Protein AF-Q74LS7-F1 (afdb_monomer)

Radius of gyration: 26.54 Å; Cα contacts (8 Å, |Δi|>4): 119; chains: 1; bounding box: 55×30×74 Å

Secondary structure (DSSP, 8-state):
---SSSS-----S-SHHHHHHHHHHHHHH--TTS-HHHHHHHHHHHH-HHHHHHHHHHHTTHHHHHHHHHHHHHHHHHHHHHHHHHHHHHHHHHHHHHTTS-HHHHHHHHHHHHHHHHHHHHHHHHHHHHHHHHH-GGGTTT-HHHHHHHHTTHHHHHHHHHHHHHHHHHHHHHHHH--

pLDDT: mean 80.38, std 14.03, range [30.81, 96.62]

Solvent-accessible surface area (backbone atoms only — not comparable to full-atom values): 9873 Å² total; per-residue (Å²): 130,84,76,78,84,79,68,98,66,76,82,70,94,62,59,64,64,56,23,49,50,54,50,49,47,50,63,69,70,61,53,93,88,47,55,72,66,57,51,51,53,40,52,54,45,64,74,35,61,86,56,34,44,58,51,43,33,59,77,67,41,36,67,60,55,46,50,53,46,36,52,52,47,52,52,51,53,50,50,53,49,50,52,52,52,52,48,52,52,51,49,54,53,51,54,59,44,57,79,76,41,55,70,61,58,47,51,28,52,51,17,53,49,38,31,54,53,16,50,51,38,29,52,54,27,45,55,56,30,49,51,64,53,69,76,43,66,90,57,68,86,82,39,73,66,55,50,46,62,68,18,61,43,79,32,42,57,48,21,52,53,14,51,53,44,24,52,55,17,47,53,52,25,51,61,56,66,57,129

Sequence (179 aa):
MIDYTLGIHLFRAENSSLAGQIRKIILTKIDDNSSMEAKSVQEKLRKNKNSSLYAIITSFGLANTTLMANIEIVLLVLSILIIIFVGIFAYQQIKRLQEIVSTRRLIHMVAAGGMRAAICMIVIFGLLAFIPTIFDVEGFILNIGYFLEIASGIFLELVIVGVVLFVISTITWQITSAK

Nearest PDB structures (foldseek):
  6h2f-assembly1_H  TM=2.360E-01  e=1.028E+00  Aeromonas hydrophila subsp. hydrophila AL09-71

Mean predicted aligned error: 11.75 Å

Foldseek 3Di:
DPCLPPDDDDQDPDLQVVLVVVLVCLLPVDDPPHDPVSVVLNVVCVVCVPCSSVVSCVVVVSVVSSVNVNVVVVVVVVVVVVVVVVVVVVVVVLVVVVVPDPPLVSLLVVLVVLLVVLVVQLVVLVVVLCPVVVVVVVPNPDDPPVSCVSSVPPSVVSNVVSVVSNVVSVVSNVVSVPD

Organism: Lactobacillus johnsonii (strain CNCM I-12250 / La1 / NCC 533) (NCBI:txid257314)

Structure (mmCIF, N/CA/C/O backbone):
data_AF-Q74LS7-F1
#
_entry.id   AF-Q74LS7-F1
#
loop_
_atom_site.group_PDB
_atom_site.id
_atom_site.type_symbol
_atom_site.label_atom_id
_atom_site.label_alt_id
_atom_site.label_comp_id
_atom_site.label_asym_id
_atom_site.label_entity_id
_atom_site.label_seq_id
_atom_site.pdbx_PDB_ins_code
_atom_site.Cartn_x
_atom_site.Cartn_y
_atom_site.Cartn_z
_atom_site.occupancy
_atom_site.B_iso_or_equiv
_atom_site.auth_seq_id
_atom_site.auth_comp_id
_atom_site.auth_asym_id
_atom_site.auth_atom_id
_atom_site.pdbx_PDB_model_num
ATOM 1 N N . MET A 1 1 ? -18.476 11.367 17.469 1.00 30.81 1 MET A N 1
ATOM 2 C CA . MET A 1 1 ? -18.091 9.953 17.283 1.00 30.81 1 MET A CA 1
ATOM 3 C C . MET A 1 1 ? -16.591 9.877 17.526 1.00 30.81 1 MET A C 1
ATOM 5 O O . MET A 1 1 ? -15.896 10.714 16.969 1.00 30.81 1 MET A O 1
ATOM 9 N N . ILE A 1 2 ? -16.094 9.022 18.427 1.00 34.72 2 ILE A N 1
ATOM 10 C CA . ILE A 1 2 ? -14.641 8.794 18.505 1.00 34.72 2 ILE A CA 1
ATOM 11 C C . ILE A 1 2 ? -14.313 7.954 17.275 1.00 34.72 2 ILE A C 1
ATOM 13 O O . ILE A 1 2 ? -14.881 6.877 17.103 1.00 34.72 2 ILE A O 1
ATOM 17 N N . ASP A 1 3 ? -13.505 8.510 16.385 1.00 36.12 3 ASP A N 1
ATOM 18 C CA . ASP A 1 3 ? -13.143 7.887 15.122 1.00 36.12 3 ASP A CA 1
ATOM 19 C C . ASP A 1 3 ? -12.130 6.775 15.412 1.00 36.12 3 ASP A C 1
ATOM 21 O O . ASP A 1 3 ? -10.936 7.006 15.596 1.00 36.12 3 ASP A O 1
ATOM 25 N N . TYR A 1 4 ? -12.650 5.566 15.617 1.00 48.09 4 TYR A N 1
ATOM 26 C CA . TYR A 1 4 ? -11.858 4.376 15.931 1.00 48.09 4 TYR A CA 1
ATOM 27 C C . TYR A 1 4 ? -11.326 3.685 14.668 1.00 48.09 4 TYR A C 1
ATOM 29 O O . TYR A 1 4 ? -10.574 2.723 14.788 1.00 48.09 4 TYR A O 1
ATOM 37 N N . THR A 1 5 ? -11.724 4.177 13.494 1.00 43.78 5 THR A N 1
ATOM 38 C CA . THR A 1 5 ? -11.508 3.581 12.170 1.00 43.78 5 THR A CA 1
ATOM 39 C C . THR A 1 5 ? -10.473 4.311 11.317 1.00 43.78 5 THR A C 1
ATOM 41 O O . THR A 1 5 ? -10.081 3.782 10.292 1.00 43.78 5 THR A O 1
ATOM 44 N N . LEU A 1 6 ? -10.017 5.510 11.702 1.00 37.28 6 LEU A N 1
ATOM 45 C CA . LEU A 1 6 ? -9.164 6.355 10.846 1.00 37.28 6 LEU A CA 1
ATOM 46 C C . LEU A 1 6 ? -7.867 6.819 11.536 1.00 37.28 6 LEU A C 1
ATOM 48 O O . LEU A 1 6 ? -7.503 7.993 11.498 1.00 37.28 6 LEU A O 1
ATOM 52 N N . GLY A 1 7 ? -7.128 5.908 12.175 1.00 40.81 7 GLY A N 1
ATOM 53 C CA . GLY A 1 7 ? -5.827 6.231 12.785 1.00 40.81 7 GLY A CA 1
ATOM 54 C C . GLY A 1 7 ? -4.796 5.118 12.633 1.00 40.81 7 GLY A C 1
ATOM 55 O O . GLY A 1 7 ? -5.154 3.986 12.354 1.00 40.81 7 GLY A O 1
ATOM 56 N N . ILE A 1 8 ? -3.506 5.389 12.859 1.00 48.50 8 ILE A N 1
ATOM 57 C CA . ILE A 1 8 ? -2.501 4.318 12.986 1.00 48.50 8 ILE A CA 1
ATOM 58 C C . ILE A 1 8 ? -2.694 3.674 14.359 1.00 48.50 8 ILE A C 1
ATOM 60 O O . ILE A 1 8 ? -2.420 4.291 15.390 1.00 48.50 8 ILE A O 1
ATOM 64 N N . HIS A 1 9 ? -3.184 2.441 14.385 1.00 59.12 9 HIS A N 1
ATOM 65 C CA . HIS A 1 9 ? -3.394 1.687 15.612 1.00 59.12 9 HIS A CA 1
ATOM 66 C C . HIS A 1 9 ? -2.609 0.376 15.564 1.00 59.12 9 HIS A C 1
ATOM 68 O O . HIS A 1 9 ? -2.450 -0.245 14.520 1.00 59.12 9 HIS A O 1
ATOM 74 N N . LEU A 1 10 ? -2.046 -0.010 16.708 1.00 58.66 10 LEU A N 1
ATOM 75 C CA . LEU A 1 10 ? -1.390 -1.304 16.885 1.00 58.66 10 LEU A CA 1
ATOM 76 C C . LEU A 1 10 ? -2.446 -2.396 17.061 1.00 58.66 10 LEU A C 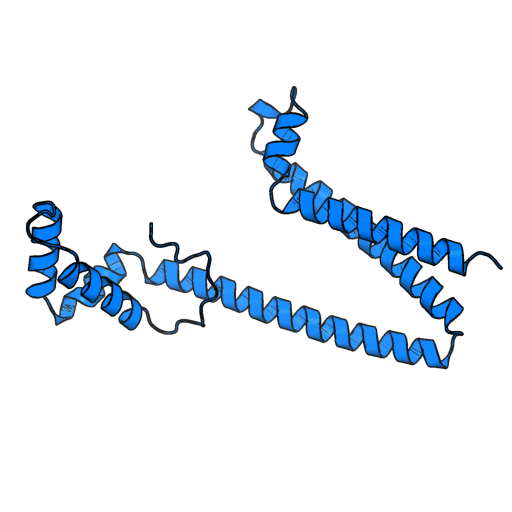1
ATOM 78 O O . LEU A 1 10 ? -3.543 -2.118 17.550 1.00 58.66 10 LEU A O 1
ATOM 82 N N . PHE A 1 11 ? -2.089 -3.629 16.698 1.00 65.25 11 PHE A N 1
ATOM 83 C CA . PHE A 1 11 ? -2.962 -4.793 16.827 1.00 65.25 11 PHE A CA 1
ATOM 84 C C . PHE A 1 11 ? -3.471 -4.911 18.267 1.00 65.25 11 PHE A C 1
ATOM 86 O O . PHE A 1 11 ? -2.687 -4.888 19.220 1.00 65.25 11 PHE A O 1
ATOM 93 N N . ARG A 1 12 ? -4.789 -5.017 18.443 1.00 65.69 12 ARG A N 1
ATOM 94 C CA . ARG A 1 12 ? -5.421 -5.046 19.764 1.00 65.69 12 ARG A CA 1
ATOM 95 C C . ARG A 1 12 ? -5.904 -6.450 20.081 1.00 65.69 12 ARG A C 1
ATOM 97 O O . ARG A 1 12 ? -6.889 -6.918 19.520 1.00 65.69 12 ARG A O 1
ATOM 104 N N . ALA A 1 13 ? -5.226 -7.098 21.022 1.00 61.34 13 ALA A N 1
ATOM 105 C CA . ALA A 1 13 ? -5.611 -8.420 21.510 1.00 61.34 13 ALA A CA 1
ATOM 106 C C . ALA A 1 13 ? -6.775 -8.377 22.521 1.00 61.34 13 ALA A C 1
ATOM 108 O O . ALA A 1 13 ? -7.457 -9.382 22.703 1.00 61.34 13 ALA A O 1
ATOM 109 N N . GLU A 1 1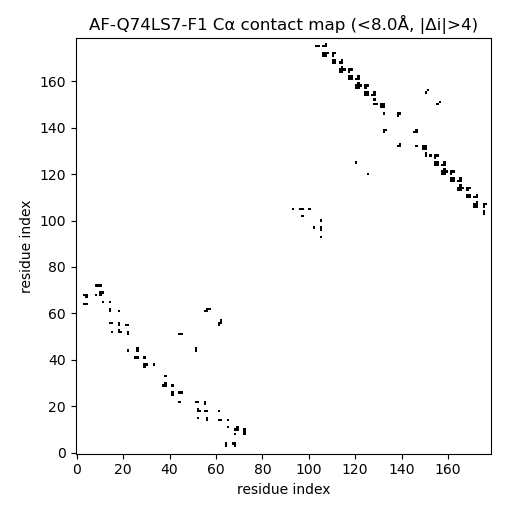4 ? -7.031 -7.229 23.165 1.00 68.56 14 GLU A N 1
ATOM 110 C CA . GLU A 1 14 ? -8.033 -7.126 24.230 1.00 68.56 14 GLU A CA 1
ATOM 111 C C . GLU A 1 14 ? -8.867 -5.836 24.191 1.00 68.56 14 GLU A C 1
ATOM 113 O O . GLU A 1 14 ? -8.351 -4.723 24.065 1.00 68.56 14 GLU A O 1
ATOM 118 N N . ASN A 1 15 ? -10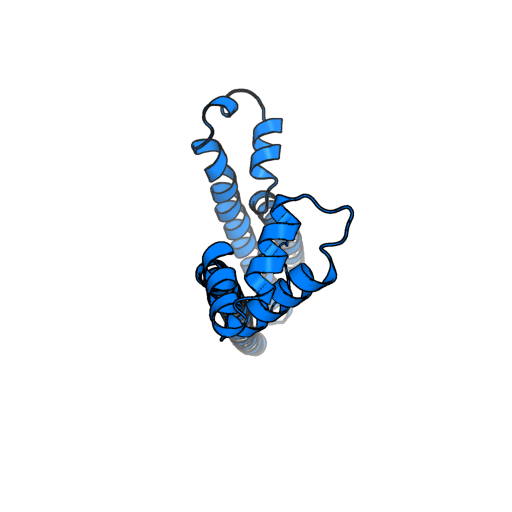.174 -5.989 24.428 1.00 74.12 15 ASN A N 1
ATOM 119 C CA . ASN A 1 15 ? -11.137 -4.883 24.537 1.00 74.12 15 ASN A CA 1
ATOM 120 C C . ASN A 1 15 ? -11.160 -4.245 25.939 1.00 74.12 15 ASN A C 1
ATOM 122 O O . ASN A 1 15 ? -11.703 -3.154 26.121 1.00 74.12 15 ASN A O 1
ATOM 126 N N . SER A 1 16 ? -10.581 -4.927 26.931 1.00 75.12 16 SER A N 1
ATOM 127 C CA . SER A 1 16 ? -10.557 -4.562 28.354 1.00 75.12 16 SER A CA 1
ATOM 128 C C . SER A 1 16 ? -9.886 -3.202 28.591 1.00 75.12 16 SER A C 1
ATOM 130 O O . SER A 1 16 ? -10.436 -2.344 29.284 1.00 75.12 16 SER A O 1
ATOM 132 N N . SER A 1 17 ? -8.735 -2.975 27.953 1.00 76.88 17 SER A N 1
ATOM 133 C CA . SER A 1 17 ? -7.960 -1.734 28.042 1.00 76.88 17 SER A CA 1
ATOM 134 C C . SER A 1 17 ? -8.738 -0.539 27.485 1.00 76.88 17 SER A C 1
ATOM 136 O O . SER A 1 17 ? -8.841 0.505 28.135 1.00 76.88 17 SER A O 1
ATOM 138 N N . LEU A 1 18 ? -9.373 -0.708 26.320 1.00 76.81 18 LEU A N 1
ATOM 139 C CA . LEU A 1 18 ? -10.189 0.336 25.702 1.00 76.81 18 LEU A CA 1
ATOM 140 C C . LEU A 1 18 ? -11.448 0.629 26.526 1.00 76.81 18 LEU A C 1
ATOM 142 O O . LEU A 1 18 ? -11.764 1.789 26.789 1.00 76.81 18 LEU A O 1
ATOM 146 N N . ALA A 1 19 ? -12.133 -0.414 26.992 1.00 82.56 19 ALA A N 1
ATOM 147 C CA . ALA A 1 19 ? -13.282 -0.275 27.875 1.00 82.56 19 ALA A CA 1
ATOM 148 C C . ALA A 1 19 ? -12.912 0.440 29.183 1.00 82.56 19 ALA A C 1
ATOM 150 O O . ALA A 1 19 ? -13.684 1.259 29.676 1.00 82.56 19 ALA A O 1
ATOM 151 N N . GLY A 1 20 ? -11.712 0.196 29.715 1.00 82.38 20 GLY A N 1
ATOM 152 C CA . GLY A 1 20 ? -11.171 0.897 30.878 1.00 82.38 20 GLY A CA 1
ATOM 153 C C . GLY A 1 20 ? -10.935 2.387 30.627 1.00 82.38 20 GLY A C 1
ATOM 154 O O . GLY A 1 20 ? -11.264 3.209 31.485 1.00 82.38 20 GLY A O 1
ATOM 155 N N . GLN A 1 21 ? -10.435 2.753 29.445 1.00 82.69 21 GLN A N 1
ATOM 156 C CA . GLN A 1 21 ? -10.268 4.155 29.045 1.00 82.69 21 GLN A CA 1
ATOM 157 C C . GLN A 1 21 ? -11.615 4.862 28.885 1.00 82.69 21 GLN A C 1
ATOM 159 O O . GLN A 1 21 ? -11.810 5.938 29.449 1.00 82.69 21 GLN A O 1
ATOM 164 N N . ILE A 1 22 ? -12.571 4.230 28.199 1.00 83.81 22 ILE A N 1
ATOM 165 C CA . ILE A 1 22 ? -13.936 4.753 28.048 1.00 83.81 22 ILE A CA 1
ATOM 166 C C . ILE A 1 22 ? -14.588 4.915 29.423 1.00 83.81 22 ILE A C 1
ATOM 168 O O . ILE A 1 22 ? -15.132 5.972 29.733 1.00 83.81 22 ILE A O 1
ATOM 172 N N . ARG A 1 23 ? -14.449 3.915 30.300 1.00 85.19 23 ARG A N 1
ATOM 173 C CA . ARG A 1 23 ? -14.927 3.977 31.684 1.00 85.19 23 ARG A CA 1
ATOM 174 C C . ARG A 1 23 ? -14.330 5.160 32.433 1.00 85.19 23 ARG A C 1
ATOM 176 O O . ARG A 1 23 ? -15.065 5.882 33.097 1.00 85.19 23 ARG A O 1
ATOM 183 N N . LYS A 1 24 ? -13.012 5.365 32.342 1.00 86.62 24 LYS A N 1
ATOM 184 C CA . LYS A 1 24 ? -12.332 6.493 32.989 1.00 86.62 24 LYS A CA 1
ATOM 185 C C . LYS A 1 24 ? -12.899 7.818 32.486 1.00 86.62 24 LYS A C 1
ATOM 187 O O . LYS A 1 24 ? -13.266 8.639 33.312 1.00 86.62 24 LYS A O 1
ATOM 192 N N . ILE A 1 25 ? -13.049 7.978 31.171 1.00 84.81 25 ILE A N 1
ATOM 193 C CA . ILE A 1 25 ? -13.602 9.192 30.555 1.00 84.81 25 ILE A CA 1
ATOM 194 C C . ILE A 1 25 ? -15.029 9.455 31.039 1.00 84.81 25 ILE A C 1
ATOM 196 O O . ILE A 1 25 ? -15.310 10.565 31.479 1.00 84.81 25 ILE A O 1
ATOM 200 N N . ILE A 1 26 ? -15.909 8.450 31.018 1.00 84.75 26 ILE A N 1
ATOM 201 C CA . ILE A 1 26 ? -17.294 8.584 31.500 1.00 84.75 26 ILE A CA 1
ATOM 202 C C . ILE A 1 26 ? -17.313 8.995 32.979 1.00 84.75 26 ILE A C 1
ATOM 204 O O . ILE A 1 26 ? -18.095 9.850 33.382 1.00 84.75 26 ILE A O 1
ATOM 208 N N . LEU A 1 27 ? -16.423 8.428 33.795 1.00 85.25 27 LEU A N 1
ATOM 209 C CA . LEU A 1 27 ? -16.343 8.751 35.217 1.00 85.25 27 LEU A CA 1
ATOM 210 C C . LEU A 1 27 ? -15.760 10.140 35.503 1.00 85.25 27 LEU A C 1
ATOM 212 O O . LEU A 1 27 ? -16.117 10.706 36.530 1.00 85.25 27 LEU A O 1
ATOM 216 N N . THR A 1 28 ? -14.893 10.681 34.642 1.00 85.06 28 THR A N 1
ATOM 217 C CA . THR A 1 28 ? -14.205 11.963 34.887 1.00 85.06 28 THR A CA 1
ATOM 218 C C . THR A 1 28 ? -14.779 13.155 34.128 1.00 85.06 28 THR A C 1
ATOM 220 O O . THR A 1 28 ? -14.564 14.278 34.563 1.00 85.06 28 THR A O 1
ATOM 223 N N . LYS A 1 29 ? -15.437 12.947 32.979 1.00 82.81 29 LYS A N 1
ATOM 224 C CA . LYS A 1 29 ? -15.974 14.037 32.142 1.00 82.81 29 LYS A CA 1
ATOM 225 C C . LYS A 1 29 ? -17.457 14.333 32.365 1.00 82.81 29 LYS A C 1
ATOM 227 O O . LYS A 1 29 ? -17.905 15.381 31.923 1.00 82.81 29 LYS A O 1
ATOM 232 N N . ILE A 1 30 ? -18.207 13.429 32.994 1.00 81.50 30 ILE A N 1
ATOM 233 C CA . ILE A 1 30 ? -19.595 13.703 33.381 1.00 81.50 30 ILE A CA 1
ATOM 234 C C . ILE A 1 30 ? -19.567 14.503 34.682 1.00 81.50 30 ILE A C 1
ATOM 236 O O . ILE A 1 30 ? -19.090 14.008 35.706 1.00 81.50 30 ILE A O 1
ATOM 240 N N . ASP A 1 31 ? -20.056 15.735 34.601 1.00 78.38 31 ASP A N 1
ATOM 241 C CA . ASP A 1 31 ? -20.085 16.731 35.670 1.00 78.38 31 ASP A CA 1
ATOM 242 C C . ASP A 1 31 ? -21.522 17.171 36.004 1.00 78.38 31 ASP A C 1
ATOM 244 O O . ASP A 1 31 ? -22.508 16.642 35.479 1.00 78.38 31 ASP A O 1
ATOM 248 N N . ASP A 1 32 ? -21.656 18.161 36.885 1.00 75.69 32 ASP A N 1
ATOM 249 C CA . ASP A 1 32 ? -22.957 18.641 37.346 1.00 75.69 32 ASP A CA 1
ATOM 250 C C . ASP A 1 32 ? -23.781 19.360 36.266 1.00 75.69 32 ASP A C 1
ATOM 252 O O . ASP A 1 32 ? -24.999 19.472 36.420 1.00 75.69 32 ASP A O 1
ATOM 256 N N . ASN A 1 33 ? -23.169 19.743 35.144 1.00 82.31 33 ASN A N 1
ATOM 257 C CA . ASN A 1 33 ? -23.856 20.338 33.995 1.00 82.31 33 ASN A CA 1
ATOM 258 C C . ASN A 1 33 ? -24.298 19.292 32.959 1.00 82.31 33 ASN A C 1
ATOM 260 O O . ASN A 1 33 ? -24.994 19.616 31.997 1.00 82.31 33 ASN A O 1
ATOM 264 N N . SER A 1 34 ? -23.905 18.032 33.142 1.00 84.00 34 SER A N 1
ATOM 265 C CA . SER A 1 34 ? -24.270 16.933 32.253 1.00 84.00 34 SER A CA 1
ATOM 266 C C . SER A 1 34 ? -25.728 16.491 32.454 1.00 84.00 34 SER A C 1
ATOM 268 O O . SER A 1 34 ? -26.311 16.680 33.525 1.00 84.00 34 SER A O 1
ATOM 270 N N . SER A 1 35 ? -26.325 15.868 31.432 1.00 87.19 35 SER A N 1
ATOM 271 C CA . SER A 1 35 ? -27.731 15.441 31.479 1.00 87.19 35 SER A CA 1
ATOM 272 C C . SER A 1 35 ? -28.006 14.421 32.596 1.00 87.19 35 SER A C 1
ATOM 274 O O . SER A 1 35 ? -27.111 13.692 33.041 1.00 87.19 35 SER A O 1
ATOM 276 N N . MET A 1 36 ? -29.262 14.341 33.050 1.00 85.12 36 MET A N 1
ATOM 277 C CA . MET A 1 36 ? -29.672 13.389 34.093 1.00 85.12 36 MET A CA 1
ATOM 278 C C . MET A 1 36 ? -29.418 11.932 33.679 1.00 85.12 36 MET A C 1
ATOM 280 O O . MET A 1 36 ? -29.020 11.107 34.503 1.00 85.12 36 MET A O 1
ATOM 284 N N . GLU A 1 37 ? -29.567 11.618 32.395 1.00 83.38 37 GLU A N 1
ATOM 285 C CA . GLU A 1 37 ? -29.289 10.303 31.817 1.00 83.38 37 GLU A CA 1
ATOM 286 C C . GLU A 1 37 ? -27.793 9.976 31.893 1.00 83.38 37 GLU A C 1
ATOM 288 O O . GLU A 1 37 ? -27.420 8.879 32.313 1.00 83.38 37 GLU A O 1
ATOM 293 N N . ALA A 1 38 ? -26.927 10.938 31.556 1.00 80.56 38 ALA A N 1
ATOM 294 C CA . ALA A 1 38 ? -25.478 10.780 31.641 1.00 80.56 38 ALA A CA 1
ATOM 295 C C . ALA A 1 38 ? -25.028 10.535 33.093 1.00 80.56 38 ALA A C 1
ATOM 297 O O . ALA A 1 38 ? -24.267 9.599 33.363 1.00 80.56 38 ALA A O 1
ATOM 298 N N . LYS A 1 39 ? -25.570 11.301 34.049 1.00 84.44 39 LYS A N 1
ATOM 299 C CA . LYS A 1 39 ? -25.327 11.101 35.488 1.00 84.44 39 LYS A CA 1
ATOM 300 C C . LYS A 1 39 ? -25.813 9.730 35.970 1.00 84.44 39 LYS A C 1
ATOM 302 O O . LYS A 1 39 ? -25.085 9.043 36.684 1.00 84.44 39 LYS A O 1
ATOM 307 N N . SER A 1 40 ? -26.983 9.273 35.514 1.00 84.69 40 SER A N 1
ATOM 308 C CA . SER A 1 40 ? -27.503 7.932 35.826 1.00 84.69 40 SER A CA 1
ATOM 309 C C . SER A 1 40 ? -26.574 6.817 35.328 1.00 84.69 40 SER A C 1
ATOM 311 O O . SER A 1 40 ? -26.301 5.850 36.047 1.00 84.69 40 SER A O 1
ATOM 313 N N . VAL A 1 41 ? -26.034 6.954 34.112 1.00 83.25 41 VAL A N 1
ATOM 314 C CA . VAL A 1 41 ? -25.054 6.014 33.545 1.00 83.25 41 VAL A CA 1
ATOM 315 C C . VAL A 1 41 ? -23.750 6.029 34.350 1.00 83.25 41 VAL A C 1
ATOM 317 O O . VAL A 1 41 ? -23.229 4.961 34.684 1.00 83.25 41 VAL A O 1
ATOM 320 N N . GLN A 1 42 ? -23.251 7.208 34.734 1.00 86.31 42 GLN A N 1
ATOM 321 C CA . GLN A 1 42 ? -22.064 7.355 35.584 1.00 86.31 42 GLN A CA 1
ATOM 322 C C . GLN A 1 42 ? -22.247 6.654 36.941 1.00 86.31 42 GLN A C 1
ATOM 324 O O . GLN A 1 42 ? -21.364 5.915 37.386 1.00 86.31 42 GLN A O 1
ATOM 329 N N . GLU A 1 43 ? -23.402 6.831 37.586 1.00 84.88 43 GLU A N 1
ATOM 330 C CA . GLU A 1 43 ? -23.717 6.209 38.874 1.00 84.88 43 GLU A CA 1
ATOM 331 C C . GLU A 1 43 ? -23.788 4.680 38.777 1.00 84.88 43 GLU A C 1
ATOM 333 O O . GLU A 1 43 ? -23.194 3.972 39.598 1.00 84.88 43 GLU A O 1
ATOM 338 N N . LYS A 1 44 ? -24.452 4.153 37.739 1.00 84.50 44 LYS A N 1
ATOM 339 C CA . LYS A 1 44 ? -24.529 2.706 37.473 1.00 84.50 44 LYS A CA 1
ATOM 340 C C . LYS A 1 44 ? -23.142 2.101 37.229 1.00 84.50 44 LYS A C 1
ATOM 342 O O . LYS A 1 44 ? -22.845 1.020 37.742 1.00 84.50 44 LYS A O 1
ATOM 347 N N . LEU A 1 45 ? -22.261 2.813 36.523 1.00 83.62 45 LEU A N 1
ATOM 348 C CA . LEU A 1 45 ? -20.873 2.396 36.288 1.00 83.62 45 LEU A CA 1
ATOM 349 C C . LEU A 1 45 ? -19.985 2.488 37.544 1.00 83.62 45 LEU A C 1
ATOM 351 O O . LEU A 1 45 ? -19.052 1.691 37.686 1.00 83.62 45 LEU A O 1
ATOM 355 N N . ARG A 1 46 ? -20.260 3.422 38.472 1.00 83.62 46 ARG A N 1
ATOM 356 C CA . ARG A 1 46 ? -19.588 3.486 39.788 1.00 83.62 46 ARG A CA 1
ATOM 357 C C . ARG A 1 46 ? -19.999 2.325 40.690 1.00 83.62 46 ARG A C 1
ATOM 359 O O . ARG A 1 46 ? -19.121 1.732 41.315 1.00 83.62 46 ARG A O 1
ATOM 366 N N . LYS A 1 47 ? -21.299 2.004 40.739 1.00 84.31 47 LYS A N 1
ATOM 367 C CA . LYS A 1 47 ? -21.858 0.941 41.595 1.00 84.31 47 LYS A CA 1
ATOM 368 C C . LYS A 1 47 ? -21.411 -0.455 41.146 1.00 84.31 47 LYS A C 1
ATOM 370 O O . LYS A 1 47 ? -21.005 -1.255 41.980 1.00 84.31 47 LYS A O 1
ATOM 375 N N . ASN A 1 48 ? -21.371 -0.723 39.840 1.00 78.31 48 ASN A N 1
ATOM 376 C CA . ASN A 1 48 ? -21.016 -2.041 39.301 1.00 78.31 48 ASN A CA 1
ATOM 377 C C . ASN A 1 48 ? -19.580 -2.112 38.760 1.00 78.31 48 ASN A C 1
ATOM 379 O O . ASN A 1 48 ? -19.379 -2.360 37.575 1.00 78.31 48 ASN A O 1
ATOM 383 N N . LYS A 1 49 ? -18.555 -1.935 39.611 1.00 71.50 49 LYS A N 1
ATOM 384 C CA . LYS A 1 49 ? -17.139 -1.949 39.170 1.00 71.50 49 LYS A CA 1
ATOM 385 C C . LYS A 1 49 ? -16.761 -3.192 38.350 1.00 71.50 49 LYS A C 1
ATOM 387 O O . LYS A 1 49 ? -16.204 -3.025 37.268 1.00 71.50 49 LYS A O 1
ATOM 392 N N . ASN A 1 50 ? -17.109 -4.395 38.810 1.00 68.06 50 ASN A N 1
ATOM 393 C CA . ASN A 1 50 ? -16.694 -5.647 38.159 1.00 68.06 50 ASN A CA 1
ATOM 394 C C . ASN A 1 50 ? -17.391 -5.881 36.807 1.00 68.06 50 ASN A C 1
ATOM 396 O O . ASN A 1 50 ? -16.749 -6.310 35.854 1.00 68.06 50 ASN A O 1
ATOM 400 N N . SER A 1 51 ? -18.672 -5.521 36.685 1.00 76.31 51 SER A N 1
ATOM 401 C CA . SER A 1 51 ? -19.454 -5.714 35.450 1.00 76.31 51 SER A CA 1
ATOM 402 C C . SER A 1 51 ? -19.440 -4.491 34.522 1.00 76.31 51 SER A C 1
ATOM 404 O O . SER A 1 51 ? -19.888 -4.573 33.381 1.00 76.31 51 SER A O 1
ATOM 406 N N . SER A 1 52 ? -18.919 -3.349 34.989 1.00 77.25 52 SER A N 1
ATOM 407 C CA . SER A 1 52 ? -18.907 -2.086 34.235 1.00 77.25 52 SER A CA 1
ATOM 408 C C . SER A 1 52 ? -18.099 -2.165 32.944 1.00 77.25 52 SER A C 1
ATOM 410 O O . SER A 1 52 ? -18.499 -1.576 31.945 1.00 77.25 52 SER A O 1
ATOM 412 N N . LEU A 1 53 ? -16.994 -2.918 32.933 1.00 79.81 53 LEU A N 1
ATOM 413 C CA . LEU A 1 53 ? -16.197 -3.119 31.721 1.00 79.81 53 LEU A CA 1
ATOM 414 C C . LEU A 1 53 ? -16.966 -3.936 30.685 1.00 79.81 53 LEU A C 1
ATOM 416 O O . LEU A 1 53 ? -16.994 -3.554 29.523 1.00 79.81 53 LEU A O 1
ATOM 420 N N . TYR A 1 54 ? -17.647 -5.004 31.106 1.00 79.00 54 TYR A N 1
ATOM 421 C CA . TYR A 1 54 ? -18.466 -5.822 30.211 1.00 79.00 54 TYR A CA 1
ATOM 422 C C . TYR A 1 54 ? -19.643 -5.031 29.621 1.00 79.00 54 TYR A C 1
ATOM 424 O O . TYR A 1 54 ? -19.903 -5.104 28.418 1.00 79.00 54 TYR A O 1
ATOM 432 N N . ALA A 1 55 ? -20.304 -4.212 30.446 1.00 79.25 55 ALA A N 1
ATOM 433 C CA . ALA A 1 55 ? -21.359 -3.312 29.991 1.00 79.25 55 ALA A CA 1
ATOM 434 C C . ALA A 1 55 ? -20.835 -2.308 28.952 1.00 79.25 55 ALA A C 1
ATOM 436 O O . ALA A 1 55 ? -21.484 -2.087 27.940 1.00 79.25 55 ALA A O 1
ATOM 437 N N . ILE A 1 56 ? -19.638 -1.748 29.148 1.00 81.12 56 ILE A N 1
ATOM 438 C CA . ILE A 1 56 ? -19.023 -0.836 28.174 1.00 81.12 56 ILE A CA 1
ATOM 439 C C . ILE A 1 56 ? -18.626 -1.570 26.888 1.00 81.12 56 ILE A C 1
ATOM 441 O O . ILE A 1 56 ? -18.917 -1.075 25.804 1.00 81.12 56 ILE A O 1
ATOM 445 N N . ILE A 1 57 ? -18.011 -2.753 26.983 1.00 79.81 57 ILE A N 1
ATOM 446 C CA . ILE A 1 57 ? -17.633 -3.560 25.810 1.00 79.81 57 ILE A CA 1
ATOM 447 C C . ILE A 1 57 ? -18.856 -3.856 24.942 1.00 79.81 57 ILE A C 1
ATOM 449 O O . ILE A 1 57 ? -18.791 -3.694 23.725 1.00 79.81 57 ILE A O 1
ATOM 453 N N . THR A 1 58 ? -19.963 -4.250 25.571 1.00 81.31 58 THR A N 1
ATOM 454 C CA . THR A 1 58 ? -21.198 -4.620 24.874 1.00 81.31 58 THR A CA 1
ATOM 455 C C . THR A 1 58 ? -21.916 -3.391 24.320 1.00 81.31 58 THR A C 1
ATOM 457 O O . THR A 1 58 ? -22.208 -3.344 23.130 1.00 81.31 58 THR A O 1
ATOM 460 N N . SER A 1 59 ? -22.139 -2.360 25.143 1.00 80.44 59 SER A N 1
ATOM 461 C CA . SER A 1 59 ? -22.889 -1.161 24.742 1.00 80.44 59 SER A CA 1
ATOM 462 C C . SER A 1 59 ? -22.196 -0.338 23.657 1.00 80.44 59 SER A C 1
ATOM 464 O O . SER A 1 59 ? -22.874 0.313 22.870 1.00 80.44 59 SER A O 1
ATOM 466 N N . PHE A 1 60 ? -20.861 -0.358 23.599 1.00 79.62 60 PHE A N 1
ATOM 467 C CA . PHE A 1 60 ? -20.093 0.311 22.543 1.00 79.62 60 PHE A CA 1
ATOM 468 C C . PHE A 1 60 ? -19.698 -0.629 21.393 1.00 79.62 60 PHE A C 1
ATOM 470 O O . PHE A 1 60 ? -18.955 -0.214 20.507 1.00 79.62 60 PHE A O 1
ATOM 477 N N . GLY A 1 61 ? -20.141 -1.893 21.404 1.00 82.19 61 GLY A N 1
ATOM 478 C CA . GLY A 1 61 ? -19.815 -2.860 20.352 1.00 82.19 61 GLY A CA 1
ATOM 479 C C . GLY A 1 61 ? -18.309 -3.074 20.155 1.00 82.19 61 GLY A C 1
ATOM 480 O O . GLY A 1 61 ? -17.868 -3.355 19.041 1.00 82.19 61 GLY A O 1
ATOM 481 N N . LEU A 1 62 ? -17.502 -2.938 21.218 1.00 82.25 62 LEU A N 1
ATOM 482 C CA . LEU A 1 62 ? -16.038 -2.848 21.115 1.00 82.25 62 LEU A CA 1
ATOM 483 C C . LEU A 1 62 ? -15.398 -4.096 20.505 1.00 82.25 62 LEU A C 1
ATOM 485 O O . LEU A 1 62 ? -14.322 -3.992 19.925 1.00 82.25 62 LEU A O 1
ATOM 489 N N . ALA A 1 63 ? -16.047 -5.257 20.614 1.00 78.75 63 ALA A N 1
ATOM 490 C CA . ALA A 1 63 ? -15.584 -6.482 19.973 1.00 78.75 63 ALA A CA 1
ATOM 491 C C . ALA A 1 63 ? -15.596 -6.374 18.442 1.00 78.75 63 ALA A C 1
ATOM 493 O O . ALA A 1 63 ? -14.602 -6.708 17.805 1.00 78.75 63 ALA A O 1
ATOM 494 N N . ASN A 1 64 ? -16.681 -5.853 17.860 1.00 80.69 64 ASN A N 1
ATOM 495 C CA . ASN A 1 64 ? -16.791 -5.689 16.413 1.00 80.69 64 ASN A CA 1
ATOM 496 C C . ASN A 1 64 ? -15.867 -4.573 15.910 1.00 80.69 64 ASN A C 1
ATOM 498 O O . ASN A 1 64 ? -15.135 -4.757 14.943 1.00 80.69 64 ASN A O 1
ATOM 502 N N . THR A 1 65 ? -15.829 -3.445 16.622 1.00 80.00 65 THR A N 1
ATOM 503 C CA . THR A 1 65 ? -14.949 -2.317 16.285 1.00 80.00 65 THR A CA 1
ATOM 504 C C . THR A 1 65 ? -13.474 -2.716 16.337 1.00 80.00 65 THR A C 1
ATOM 506 O O . THR A 1 65 ? -12.707 -2.371 15.445 1.00 80.00 65 THR A O 1
ATOM 509 N N . THR A 1 66 ? -13.069 -3.489 17.349 1.00 80.69 66 THR A N 1
ATOM 510 C CA . THR A 1 66 ? -11.682 -3.964 17.476 1.00 80.69 66 THR A CA 1
ATOM 511 C C . THR A 1 66 ? -11.337 -5.018 16.426 1.00 80.69 66 THR A C 1
ATOM 513 O O . THR A 1 66 ? -10.212 -5.041 15.935 1.00 80.69 66 THR A O 1
ATOM 516 N N . LEU A 1 67 ? -12.296 -5.863 16.036 1.00 81.62 67 LEU A N 1
ATOM 517 C CA . LEU A 1 67 ? -12.106 -6.802 14.933 1.00 81.62 67 LEU A CA 1
ATOM 518 C C . LEU A 1 67 ? -11.862 -6.066 13.609 1.00 81.62 67 LEU A C 1
ATOM 520 O O . LEU A 1 67 ? -10.899 -6.390 12.921 1.00 81.62 67 LEU A O 1
ATOM 524 N N . MET A 1 68 ? -12.684 -5.066 13.276 1.00 79.94 68 MET A N 1
ATOM 525 C CA . MET A 1 68 ? -12.515 -4.259 12.058 1.00 79.94 68 MET A CA 1
ATOM 526 C C . MET A 1 68 ? -11.150 -3.564 12.020 1.00 79.94 68 MET A C 1
ATOM 528 O O . MET A 1 68 ? -10.425 -3.688 11.038 1.00 79.94 68 MET A O 1
ATOM 532 N N . ALA A 1 69 ? -10.769 -2.937 13.132 1.00 78.88 69 ALA A N 1
ATOM 533 C CA . ALA A 1 69 ? -9.455 -2.339 13.336 1.00 78.88 69 ALA A CA 1
ATOM 534 C C . ALA A 1 69 ? -8.299 -3.339 13.110 1.00 78.88 69 ALA A C 1
ATOM 536 O O . ALA A 1 69 ? -7.340 -3.078 12.386 1.00 78.88 69 ALA A O 1
ATOM 537 N N . ASN A 1 70 ? -8.394 -4.542 13.682 1.00 82.19 70 ASN A N 1
ATOM 538 C CA . ASN A 1 70 ? -7.370 -5.570 13.491 1.00 82.19 70 ASN A CA 1
ATOM 539 C C . ASN A 1 70 ? -7.307 -6.085 12.044 1.00 82.19 70 ASN A C 1
ATOM 541 O O . ASN A 1 70 ? -6.211 -6.356 11.556 1.00 82.19 70 ASN A O 1
ATOM 545 N N . ILE A 1 71 ? -8.448 -6.216 11.355 1.00 85.06 71 ILE A N 1
ATOM 546 C CA . ILE A 1 71 ? -8.491 -6.599 9.934 1.00 85.06 71 ILE A CA 1
ATOM 547 C C . ILE A 1 71 ? -7.753 -5.561 9.087 1.00 85.06 71 ILE A C 1
ATOM 549 O O . ILE A 1 71 ? -6.937 -5.936 8.246 1.00 85.06 71 ILE A O 1
ATOM 553 N N . GLU A 1 72 ? -7.983 -4.273 9.336 1.00 82.88 72 GLU A N 1
ATOM 554 C CA . GLU A 1 72 ? -7.296 -3.185 8.637 1.00 82.88 72 GLU A CA 1
ATOM 555 C C . GLU A 1 72 ? -5.772 -3.266 8.822 1.00 82.88 72 GLU A C 1
ATOM 557 O O . GLU A 1 72 ? -5.022 -3.215 7.847 1.00 82.88 72 GLU A O 1
ATOM 562 N N . ILE A 1 73 ? -5.304 -3.501 10.052 1.00 83.00 73 ILE A N 1
ATOM 563 C CA . ILE A 1 73 ? -3.873 -3.676 10.348 1.00 83.00 73 ILE A CA 1
ATOM 564 C C . ILE A 1 73 ? -3.297 -4.896 9.626 1.00 83.00 73 ILE A C 1
ATOM 566 O O . ILE A 1 73 ? -2.200 -4.823 9.075 1.00 83.00 73 ILE A O 1
ATOM 570 N N . VAL A 1 74 ? -4.011 -6.026 9.616 1.00 86.56 74 VAL A N 1
ATOM 571 C CA . VAL A 1 74 ? -3.564 -7.233 8.905 1.00 86.56 74 VAL A CA 1
ATOM 572 C C . VAL A 1 74 ? -3.439 -6.955 7.407 1.00 86.56 74 VAL A C 1
ATOM 574 O O . VAL A 1 74 ? -2.428 -7.324 6.808 1.00 86.56 74 VAL A O 1
ATOM 577 N N . LEU A 1 75 ? -4.413 -6.264 6.808 1.00 84.94 75 LEU A N 1
ATOM 578 C CA . LEU A 1 75 ? -4.362 -5.862 5.401 1.00 84.94 75 LEU A CA 1
ATOM 579 C C . LEU A 1 75 ? -3.203 -4.898 5.121 1.00 84.94 75 LEU A C 1
ATOM 581 O O . LEU A 1 75 ? -2.520 -5.055 4.107 1.00 84.94 75 LEU A O 1
ATOM 585 N N . LEU A 1 76 ? -2.929 -3.952 6.022 1.00 84.81 76 LEU A N 1
ATOM 586 C CA . LEU A 1 76 ? -1.787 -3.044 5.917 1.00 84.81 76 LEU A CA 1
ATOM 587 C C . LEU A 1 76 ? -0.456 -3.809 5.953 1.00 84.81 76 LEU A C 1
ATOM 589 O O . LEU A 1 76 ? 0.382 -3.629 5.070 1.00 84.81 76 LEU A O 1
ATOM 593 N N . VAL A 1 77 ? -0.268 -4.694 6.938 1.00 88.00 77 VAL A N 1
ATOM 594 C CA . VAL A 1 77 ? 0.946 -5.518 7.070 1.00 88.00 77 VAL A CA 1
ATOM 595 C C . VAL A 1 77 ? 1.132 -6.397 5.837 1.00 88.00 77 VAL A C 1
ATOM 597 O O . VAL A 1 77 ? 2.223 -6.432 5.269 1.00 88.00 77 VAL A O 1
ATOM 600 N N . LEU A 1 78 ? 0.070 -7.066 5.381 1.00 91.62 78 LEU A N 1
ATOM 601 C CA . LEU A 1 78 ? 0.107 -7.888 4.174 1.00 91.62 78 LEU A CA 1
ATOM 602 C C . LEU A 1 78 ? 0.495 -7.058 2.943 1.00 91.62 78 LEU A C 1
ATOM 604 O O . LEU A 1 78 ? 1.345 -7.482 2.164 1.00 91.62 78 LEU A O 1
ATOM 608 N N . SER A 1 79 ? -0.072 -5.860 2.794 1.00 88.44 79 SER A N 1
ATOM 609 C CA . SER A 1 79 ? 0.241 -4.957 1.682 1.00 88.44 79 SER A CA 1
ATOM 610 C C . SER A 1 79 ? 1.710 -4.527 1.693 1.00 88.44 79 SER A C 1
ATOM 612 O O . SER A 1 79 ? 2.371 -4.572 0.656 1.00 88.44 79 SER A O 1
ATOM 614 N N . ILE A 1 80 ? 2.258 -4.188 2.865 1.00 92.00 80 ILE A N 1
ATOM 615 C CA . ILE A 1 80 ? 3.682 -3.855 3.026 1.00 92.00 80 ILE A CA 1
ATOM 616 C C . ILE A 1 80 ? 4.563 -5.047 2.636 1.00 92.00 80 ILE A C 1
ATOM 618 O O . ILE A 1 80 ? 5.531 -4.876 1.894 1.00 92.00 80 ILE A O 1
ATOM 622 N N . LEU A 1 81 ? 4.222 -6.259 3.085 1.00 94.25 81 LEU A N 1
ATOM 623 C CA . LEU A 1 81 ? 4.963 -7.467 2.720 1.00 94.25 81 LEU A CA 1
ATOM 624 C C . LEU A 1 81 ? 4.940 -7.702 1.208 1.00 94.25 81 LEU A C 1
ATOM 626 O O . LEU A 1 81 ? 5.994 -7.948 0.624 1.00 94.25 81 LEU A O 1
ATOM 630 N N . ILE A 1 82 ? 3.778 -7.574 0.562 1.00 94.38 82 ILE A N 1
ATOM 631 C CA . ILE A 1 82 ? 3.651 -7.703 -0.897 1.00 94.38 82 ILE A CA 1
ATOM 632 C C . ILE A 1 82 ? 4.563 -6.695 -1.605 1.00 94.38 82 ILE A C 1
ATOM 634 O O . ILE A 1 82 ? 5.315 -7.089 -2.496 1.00 94.38 82 ILE A O 1
ATOM 638 N N . ILE A 1 83 ? 4.557 -5.424 -1.189 1.00 93.44 83 ILE A N 1
ATOM 639 C CA . ILE A 1 83 ? 5.422 -4.384 -1.768 1.00 93.44 83 ILE A CA 1
ATOM 640 C C . ILE A 1 83 ? 6.903 -4.762 -1.625 1.00 93.44 83 ILE A C 1
ATOM 642 O O . ILE A 1 83 ? 7.653 -4.663 -2.597 1.00 93.44 83 ILE A O 1
ATOM 646 N N . ILE A 1 84 ? 7.325 -5.242 -0.450 1.00 95.94 84 ILE A N 1
ATOM 647 C CA . ILE A 1 84 ? 8.708 -5.677 -0.206 1.00 95.94 84 ILE A CA 1
ATOM 648 C C . ILE A 1 84 ? 9.075 -6.857 -1.113 1.00 95.94 84 ILE A C 1
ATOM 650 O O . ILE A 1 84 ? 10.101 -6.807 -1.791 1.00 95.94 84 ILE A O 1
ATOM 654 N N . PHE A 1 85 ? 8.246 -7.903 -1.167 1.00 96.44 85 PHE A N 1
ATOM 655 C CA . PHE A 1 85 ? 8.515 -9.084 -1.991 1.00 96.44 85 PHE A CA 1
ATOM 656 C C . PHE A 1 85 ? 8.587 -8.735 -3.477 1.00 96.44 85 PHE A C 1
ATOM 658 O O . PHE A 1 85 ? 9.551 -9.108 -4.147 1.00 96.44 85 PHE A O 1
ATOM 665 N N . VAL A 1 86 ? 7.613 -7.978 -3.990 1.00 94.62 86 VAL A N 1
ATOM 666 C CA . VAL A 1 86 ? 7.611 -7.510 -5.384 1.00 94.62 86 VAL A CA 1
ATOM 667 C C . VAL A 1 86 ? 8.841 -6.647 -5.663 1.00 94.62 86 VAL A C 1
ATOM 669 O O . VAL A 1 86 ?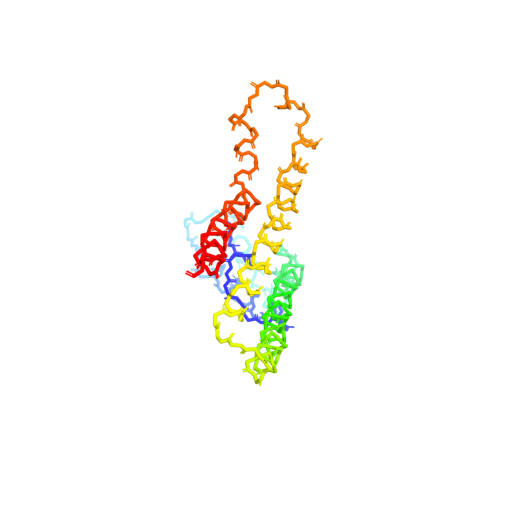 9.475 -6.824 -6.701 1.00 94.62 86 VAL A O 1
ATOM 672 N N . GLY A 1 87 ? 9.234 -5.776 -4.729 1.00 94.00 87 GLY A N 1
ATOM 673 C CA . GLY A 1 87 ? 10.451 -4.972 -4.829 1.00 94.00 87 GLY A CA 1
ATOM 674 C C . GLY A 1 87 ? 11.723 -5.818 -4.925 1.00 94.00 87 GLY A C 1
ATOM 675 O O . GLY A 1 87 ? 12.559 -5.568 -5.794 1.00 94.00 87 GLY A O 1
ATOM 676 N N . ILE A 1 88 ? 11.850 -6.862 -4.098 1.00 96.62 88 ILE A N 1
ATOM 677 C CA . ILE A 1 88 ? 12.978 -7.806 -4.146 1.00 96.62 88 ILE A CA 1
ATOM 678 C C . ILE A 1 88 ? 13.010 -8.535 -5.494 1.00 96.62 88 ILE A C 1
ATOM 680 O O . ILE A 1 88 ? 14.064 -8.589 -6.130 1.00 96.62 88 ILE A O 1
ATOM 684 N N . PHE A 1 89 ? 11.873 -9.062 -5.960 1.00 95.06 89 PHE A N 1
ATOM 685 C CA . PHE A 1 89 ? 11.793 -9.736 -7.258 1.00 95.06 89 PHE A CA 1
ATOM 686 C C . PHE A 1 89 ? 12.146 -8.794 -8.411 1.00 95.06 89 PHE A C 1
ATOM 688 O O . PHE A 1 89 ? 12.960 -9.145 -9.265 1.00 95.06 89 PHE A O 1
ATOM 695 N N . ALA A 1 90 ? 11.593 -7.580 -8.423 1.00 91.56 90 ALA A N 1
ATOM 696 C CA . ALA A 1 90 ? 11.899 -6.575 -9.434 1.00 91.56 90 ALA A CA 1
ATOM 697 C C . ALA A 1 90 ? 13.395 -6.229 -9.442 1.00 91.56 90 ALA A C 1
ATOM 699 O O . ALA A 1 90 ? 14.015 -6.212 -10.505 1.00 91.56 90 ALA A O 1
ATOM 700 N N . TYR A 1 91 ? 13.998 -6.034 -8.266 1.00 93.94 91 TYR A N 1
ATOM 701 C CA . TYR A 1 91 ? 15.429 -5.767 -8.130 1.00 93.94 91 TYR A CA 1
ATOM 702 C C . TYR A 1 91 ? 16.290 -6.912 -8.679 1.00 93.94 91 TYR A C 1
ATOM 704 O O . TYR A 1 91 ? 17.208 -6.666 -9.463 1.00 93.94 91 TYR A O 1
ATOM 712 N N . GLN A 1 92 ? 15.977 -8.164 -8.328 1.00 94.19 92 GLN A N 1
ATOM 713 C CA . GLN A 1 92 ? 16.706 -9.331 -8.837 1.00 94.19 92 GLN A CA 1
ATOM 714 C C . GLN A 1 92 ? 16.627 -9.429 -10.365 1.00 94.19 92 GLN A C 1
ATOM 716 O O . GLN A 1 92 ? 17.642 -9.655 -11.027 1.00 94.19 92 GLN A O 1
ATOM 721 N N . GLN A 1 93 ? 15.444 -9.195 -10.939 1.00 91.56 93 GLN A N 1
ATOM 722 C CA . GLN A 1 93 ? 15.249 -9.219 -12.387 1.00 91.56 93 GLN A CA 1
ATOM 723 C C . GLN A 1 93 ? 16.000 -8.083 -13.091 1.00 91.56 93 GLN A C 1
ATOM 725 O O . GLN A 1 93 ? 16.625 -8.317 -14.125 1.00 91.56 93 GLN A O 1
ATOM 730 N N . ILE A 1 94 ? 15.998 -6.873 -12.524 1.00 91.81 94 ILE A N 1
ATOM 731 C CA . ILE A 1 94 ? 16.759 -5.735 -13.056 1.00 91.81 94 ILE A CA 1
ATOM 732 C C . ILE A 1 94 ? 18.260 -6.027 -13.023 1.00 91.81 94 ILE A C 1
ATOM 734 O O . ILE A 1 94 ? 18.927 -5.829 -14.036 1.00 91.81 94 ILE A O 1
ATOM 738 N N . LYS A 1 95 ? 18.786 -6.537 -11.902 1.00 92.12 95 LYS A N 1
ATOM 739 C CA . LYS A 1 95 ? 20.209 -6.877 -11.763 1.00 92.12 95 LYS A CA 1
ATOM 740 C C . LYS A 1 95 ? 20.637 -7.925 -12.793 1.00 92.12 95 LYS A C 1
ATOM 742 O O . LYS A 1 95 ? 21.632 -7.739 -13.483 1.00 92.12 95 LYS A O 1
ATOM 747 N N . ARG A 1 96 ? 19.835 -8.978 -12.968 1.00 91.31 96 ARG A N 1
ATOM 748 C CA . ARG A 1 96 ? 20.081 -10.004 -13.989 1.00 91.31 96 ARG A CA 1
ATOM 749 C C . ARG A 1 96 ? 20.080 -9.425 -15.406 1.00 91.31 96 ARG A C 1
ATOM 751 O O . ARG A 1 96 ? 20.885 -9.825 -16.237 1.00 91.31 96 ARG A O 1
ATOM 758 N N . LEU A 1 97 ? 19.172 -8.495 -15.705 1.00 89.81 97 LEU A N 1
ATOM 759 C CA . LEU A 1 97 ? 19.124 -7.849 -17.016 1.00 89.81 97 LEU A CA 1
ATOM 760 C C . LEU A 1 97 ? 20.316 -6.911 -17.237 1.00 89.81 97 LEU A C 1
ATOM 762 O O . LEU A 1 97 ? 20.842 -6.881 -18.344 1.00 89.81 97 LEU A O 1
ATOM 766 N N . GLN A 1 98 ? 20.777 -6.194 -16.209 1.00 90.00 98 GLN A N 1
ATOM 767 C CA . GLN A 1 98 ? 21.957 -5.320 -16.284 1.00 90.00 98 GLN A CA 1
ATOM 768 C C . GLN A 1 98 ? 23.232 -6.056 -16.708 1.00 90.00 98 GLN A C 1
ATOM 770 O O . GLN A 1 98 ? 24.072 -5.467 -17.378 1.00 90.00 98 GLN A O 1
ATOM 775 N N . GLU A 1 99 ? 23.367 -7.334 -16.356 1.00 89.31 99 GLU A N 1
ATOM 776 C CA . GLU A 1 99 ? 24.517 -8.159 -16.748 1.00 89.31 99 GLU A CA 1
ATOM 777 C C . GLU A 1 99 ? 24.504 -8.528 -18.244 1.00 89.31 99 GLU A C 1
ATOM 779 O O . GLU A 1 99 ? 25.543 -8.852 -18.812 1.00 89.31 99 GLU A O 1
ATOM 784 N N . ILE A 1 100 ? 23.336 -8.471 -18.896 1.00 90.62 100 ILE A N 1
ATOM 785 C CA . ILE A 1 100 ? 23.120 -8.988 -20.258 1.00 90.62 100 ILE A CA 1
ATOM 786 C C . ILE A 1 100 ? 22.849 -7.858 -21.260 1.00 90.62 100 ILE A C 1
ATOM 788 O O . ILE A 1 100 ? 23.140 -7.985 -22.451 1.00 90.62 100 ILE A O 1
ATOM 792 N N . VAL A 1 101 ? 22.266 -6.745 -20.810 1.00 90.12 101 VAL A N 1
ATOM 793 C CA . VAL A 1 101 ? 21.864 -5.629 -21.669 1.00 90.12 101 VAL A CA 1
ATOM 794 C C . VAL A 1 101 ? 22.535 -4.323 -21.268 1.00 90.12 101 VAL A C 1
ATOM 796 O O . VAL A 1 101 ? 22.815 -4.069 -20.101 1.00 90.12 101 VAL A O 1
ATOM 799 N N . SER A 1 102 ? 22.736 -3.438 -22.246 1.00 89.69 102 SER A N 1
ATOM 800 C CA . SER A 1 102 ? 23.223 -2.087 -21.973 1.00 89.69 102 SER A CA 1
ATOM 801 C C . SER A 1 102 ? 22.231 -1.299 -21.112 1.00 89.69 102 SER A C 1
ATOM 803 O O . SER A 1 102 ? 21.012 -1.456 -21.235 1.00 89.69 102 SER A O 1
ATOM 805 N N . THR A 1 103 ? 22.745 -0.380 -20.291 1.00 86.50 103 THR A N 1
ATOM 806 C CA . THR A 1 103 ? 21.941 0.475 -19.401 1.00 86.50 103 THR A CA 1
ATOM 807 C C . THR A 1 103 ? 20.823 1.204 -20.146 1.00 86.50 103 THR A C 1
ATOM 809 O O . THR A 1 103 ? 19.693 1.268 -19.671 1.00 86.50 103 THR A O 1
ATOM 812 N N . ARG A 1 104 ? 21.096 1.693 -21.362 1.00 86.88 104 ARG A N 1
ATOM 813 C CA . ARG A 1 104 ? 20.082 2.343 -22.202 1.00 86.88 104 ARG A CA 1
ATOM 814 C C . ARG A 1 104 ? 18.943 1.394 -22.574 1.00 86.88 104 ARG A C 1
ATOM 816 O O . ARG A 1 104 ? 17.777 1.767 -22.472 1.00 86.88 104 ARG A O 1
ATOM 823 N N . ARG A 1 105 ? 19.268 0.164 -22.986 1.00 88.38 105 ARG A N 1
ATOM 824 C CA . ARG A 1 105 ? 18.267 -0.851 -23.339 1.00 88.38 105 ARG A CA 1
ATOM 825 C C . ARG A 1 105 ? 17.469 -1.288 -22.112 1.00 88.38 105 ARG A C 1
ATOM 827 O O . ARG A 1 105 ? 16.272 -1.520 -22.226 1.00 88.38 105 ARG A O 1
ATOM 834 N N . LEU A 1 106 ? 18.101 -1.347 -20.942 1.00 90.69 106 LEU A N 1
ATOM 835 C CA . LEU A 1 106 ? 17.417 -1.602 -19.677 1.00 90.69 106 LEU A CA 1
ATOM 836 C C . LEU A 1 106 ? 16.390 -0.510 -19.354 1.00 90.69 106 LEU A C 1
ATOM 838 O O . LEU A 1 106 ? 15.235 -0.838 -19.099 1.00 90.69 106 LEU A O 1
ATOM 842 N N . ILE A 1 107 ? 16.780 0.769 -19.413 1.00 90.44 107 ILE A N 1
ATOM 843 C CA . ILE A 1 107 ? 15.868 1.901 -19.171 1.00 90.44 107 ILE A CA 1
ATOM 844 C C . ILE A 1 107 ? 14.694 1.852 -20.153 1.00 90.44 107 ILE A C 1
ATOM 846 O O . ILE A 1 107 ? 13.547 2.005 -19.745 1.00 90.44 107 ILE A O 1
ATOM 850 N N . HIS A 1 108 ? 14.965 1.560 -21.426 1.00 92.06 108 HIS A N 1
ATOM 851 C CA . HIS A 1 108 ? 13.930 1.400 -22.444 1.00 92.06 108 HIS A CA 1
ATOM 852 C C . HIS A 1 108 ? 12.931 0.278 -22.100 1.00 92.06 108 HIS A C 1
ATOM 854 O O . HIS A 1 108 ? 11.720 0.466 -22.207 1.00 92.06 108 HIS A O 1
ATOM 860 N N . MET A 1 109 ? 13.415 -0.879 -21.636 1.00 90.56 109 MET A N 1
ATOM 861 C CA . MET A 1 109 ? 12.557 -1.996 -21.219 1.00 90.56 109 MET A CA 1
ATOM 862 C C . MET A 1 109 ? 11.747 -1.675 -19.957 1.00 90.56 109 MET A C 1
ATOM 864 O O . MET A 1 109 ? 10.563 -2.003 -19.897 1.00 90.56 109 MET A O 1
ATOM 868 N N . VAL A 1 110 ? 12.347 -0.999 -18.973 1.00 90.88 110 VAL A N 1
ATOM 869 C CA . VAL A 1 110 ? 11.649 -0.554 -17.756 1.00 90.88 110 VAL A CA 1
ATOM 870 C C . VAL A 1 110 ? 10.569 0.469 -18.098 1.00 90.88 110 VAL A C 1
ATOM 872 O O . VAL A 1 110 ? 9.443 0.333 -17.633 1.00 90.88 110 VAL A O 1
ATOM 875 N N . ALA A 1 111 ? 10.867 1.437 -18.966 1.00 92.25 111 ALA A N 1
ATOM 876 C CA . ALA A 1 111 ? 9.899 2.422 -19.438 1.00 92.25 111 ALA A CA 1
ATOM 877 C C . ALA A 1 111 ? 8.735 1.759 -20.199 1.00 92.25 111 ALA A C 1
ATOM 879 O O . ALA A 1 111 ? 7.574 2.096 -19.977 1.00 92.25 111 ALA A O 1
ATOM 880 N N . ALA A 1 112 ? 9.016 0.743 -21.024 1.00 92.38 112 ALA A N 1
ATOM 881 C CA . ALA A 1 112 ? 7.979 -0.057 -21.675 1.00 92.38 112 ALA A CA 1
ATOM 882 C C . ALA A 1 112 ? 7.098 -0.824 -20.672 1.00 92.38 112 ALA A C 1
ATOM 884 O O . ALA A 1 112 ? 5.879 -0.890 -20.844 1.00 92.38 112 ALA A O 1
ATOM 885 N N . GLY A 1 113 ? 7.698 -1.383 -19.617 1.00 92.25 113 GLY A N 1
ATOM 886 C CA . GLY A 1 113 ? 6.971 -2.001 -18.508 1.00 92.25 113 GLY A CA 1
ATOM 887 C C . GLY A 1 113 ? 6.102 -0.994 -17.751 1.00 92.25 113 GLY A C 1
ATOM 888 O O . GLY A 1 113 ? 4.928 -1.264 -17.509 1.00 92.25 113 GLY A O 1
ATOM 889 N N . GLY A 1 114 ? 6.650 0.190 -17.461 1.00 92.00 114 GLY A N 1
ATOM 890 C CA . GLY A 1 114 ? 5.955 1.301 -16.811 1.00 92.00 114 GLY A CA 1
ATOM 891 C C . GLY A 1 114 ? 4.727 1.763 -17.591 1.00 92.00 114 GLY A C 1
ATOM 892 O O . GLY A 1 114 ? 3.654 1.877 -17.009 1.00 92.00 114 GLY A O 1
ATOM 893 N N . MET A 1 115 ? 4.834 1.913 -18.918 1.00 94.12 115 MET A N 1
ATOM 894 C CA . MET A 1 115 ? 3.686 2.239 -19.775 1.00 94.12 115 MET A CA 1
ATOM 895 C C . MET A 1 115 ? 2.566 1.197 -19.661 1.00 94.12 115 MET A C 1
ATOM 897 O O . MET A 1 115 ? 1.400 1.556 -19.514 1.00 94.12 115 MET A O 1
ATOM 901 N N . ARG A 1 116 ? 2.904 -0.099 -19.696 1.00 94.00 116 ARG A N 1
ATOM 902 C CA . ARG A 1 116 ? 1.908 -1.180 -19.589 1.00 94.00 116 ARG A CA 1
ATOM 903 C C . ARG A 1 116 ? 1.255 -1.213 -18.209 1.00 94.00 116 ARG A C 1
ATOM 905 O O . ARG A 1 116 ? 0.037 -1.321 -18.124 1.00 94.00 116 ARG A O 1
ATOM 912 N N . ALA A 1 117 ? 2.047 -1.085 -17.145 1.00 93.38 117 ALA A N 1
ATOM 913 C CA . ALA A 1 117 ? 1.538 -1.039 -15.778 1.00 93.38 117 ALA A CA 1
ATOM 914 C C . ALA A 1 117 ? 0.616 0.171 -15.556 1.00 93.38 117 ALA A C 1
ATOM 916 O O . ALA A 1 117 ? -0.451 0.033 -14.961 1.00 93.38 117 ALA A O 1
ATOM 917 N N . ALA A 1 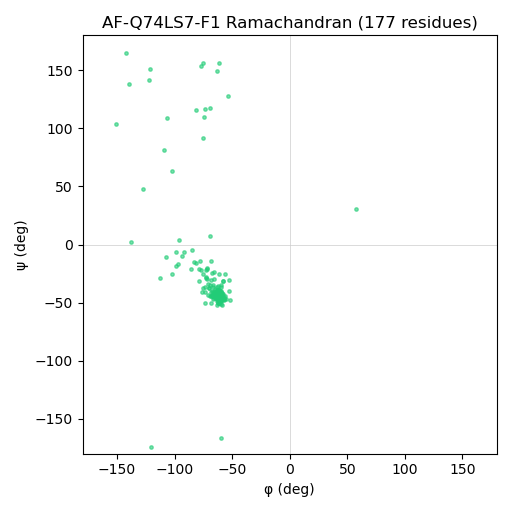118 ? 0.990 1.331 -16.096 1.00 94.00 118 ALA A N 1
ATOM 918 C CA . ALA A 1 118 ? 0.197 2.549 -16.029 1.00 94.00 118 ALA A CA 1
ATOM 919 C C . ALA A 1 118 ? -1.132 2.425 -16.792 1.00 94.00 118 ALA A C 1
ATOM 921 O O . ALA A 1 118 ? -2.168 2.809 -16.260 1.00 94.00 118 ALA A O 1
ATOM 922 N N . ILE A 1 119 ? -1.141 1.811 -17.983 1.00 94.44 119 ILE A N 1
ATOM 923 C CA . ILE A 1 119 ? -2.390 1.506 -18.706 1.00 94.44 119 ILE A CA 1
ATOM 924 C C . ILE A 1 119 ? -3.293 0.598 -17.867 1.00 94.44 119 ILE A C 1
ATOM 926 O O . ILE A 1 119 ? -4.480 0.884 -17.732 1.00 94.44 119 ILE A O 1
ATOM 930 N N . CYS A 1 120 ? -2.751 -0.470 -17.273 1.00 93.94 120 CYS A N 1
ATOM 931 C CA . CYS A 1 120 ? -3.537 -1.350 -16.408 1.00 93.94 120 CYS A CA 1
ATOM 932 C C . CYS A 1 120 ? -4.135 -0.583 -15.222 1.00 93.94 120 CYS A C 1
ATOM 934 O O . CYS A 1 120 ? -5.305 -0.774 -14.909 1.00 93.94 120 CYS A O 1
ATOM 936 N N . MET A 1 121 ? -3.359 0.307 -14.598 1.00 92.31 121 MET A N 1
ATOM 937 C CA . MET A 1 121 ? -3.824 1.163 -13.505 1.00 92.31 121 MET A CA 1
ATOM 938 C C . MET A 1 121 ? -4.986 2.061 -13.956 1.00 92.31 121 MET A C 1
ATOM 940 O O . MET A 1 121 ? -6.043 2.039 -13.333 1.00 92.31 121 MET A O 1
ATOM 944 N N . ILE A 1 122 ? -4.827 2.781 -15.071 1.00 92.94 122 ILE A N 1
ATOM 945 C CA . ILE A 1 122 ? -5.866 3.656 -15.641 1.00 92.94 122 ILE A CA 1
ATOM 946 C C . ILE A 1 122 ? -7.147 2.869 -15.923 1.00 92.94 122 ILE A C 1
ATOM 948 O O . ILE A 1 122 ? -8.230 3.313 -15.559 1.00 92.94 122 ILE A O 1
ATOM 952 N N . VAL A 1 123 ? -7.036 1.699 -16.556 1.00 92.75 123 VAL A N 1
ATOM 953 C CA . VAL A 1 123 ? -8.201 0.889 -16.933 1.00 92.75 123 VAL A CA 1
ATOM 954 C C . VAL A 1 123 ? -8.894 0.318 -15.701 1.00 92.75 123 VAL A C 1
ATOM 956 O O . VAL A 1 123 ? -10.103 0.471 -15.565 1.00 92.75 123 VAL A O 1
ATOM 959 N N . ILE A 1 124 ? -8.153 -0.316 -14.789 1.00 91.50 124 ILE A N 1
ATOM 960 C CA . ILE A 1 124 ? -8.734 -0.953 -13.601 1.00 91.50 124 ILE A CA 1
ATOM 961 C C . ILE A 1 124 ? -9.397 0.097 -12.712 1.00 91.50 124 ILE A C 1
ATOM 963 O O . ILE A 1 124 ? -10.568 -0.048 -12.374 1.00 91.50 124 ILE A O 1
ATOM 967 N N . PHE A 1 125 ? -8.685 1.170 -12.361 1.00 89.44 125 PHE A N 1
ATOM 968 C CA . PHE A 1 125 ? -9.247 2.199 -11.487 1.00 89.44 125 PHE A CA 1
ATOM 969 C C . PHE A 1 125 ? -10.293 3.058 -12.188 1.00 89.44 125 PHE A C 1
ATOM 971 O O . PHE A 1 125 ? -11.242 3.482 -11.539 1.00 89.44 125 PHE A O 1
ATOM 978 N N . GLY A 1 126 ? -10.188 3.229 -13.507 1.00 85.69 126 GLY A N 1
ATOM 979 C CA . GLY A 1 126 ? -11.243 3.828 -14.314 1.00 85.69 126 GLY A CA 1
ATOM 980 C C . GLY A 1 126 ? -12.534 3.030 -14.183 1.00 85.69 126 GLY A C 1
ATOM 981 O O . GLY A 1 126 ? -13.551 3.590 -13.799 1.00 85.69 126 GLY A O 1
ATOM 982 N N . LEU A 1 127 ? -12.483 1.712 -14.398 1.00 86.62 127 LEU A N 1
ATOM 983 C CA . LEU A 1 127 ? -13.643 0.830 -14.232 1.00 86.62 127 LEU A CA 1
ATOM 984 C C . LEU A 1 127 ? -14.189 0.843 -12.799 1.00 86.62 127 LEU A C 1
ATOM 986 O O . LEU A 1 127 ? -15.400 0.913 -12.618 1.00 86.62 127 LEU A O 1
ATOM 990 N N . LEU A 1 128 ? -13.319 0.815 -11.783 1.00 85.81 128 LEU A N 1
ATOM 991 C CA . LEU A 1 128 ? -13.745 0.897 -10.381 1.00 85.81 128 LEU A CA 1
ATOM 992 C C . LEU A 1 128 ? -14.435 2.232 -10.062 1.00 85.81 128 LEU A C 1
ATOM 994 O O . LEU A 1 128 ? -15.421 2.237 -9.331 1.00 85.81 128 LEU A O 1
ATOM 998 N N . ALA A 1 129 ? -13.980 3.342 -10.648 1.00 80.69 129 ALA A N 1
ATOM 999 C CA . ALA A 1 129 ? -14.610 4.653 -10.494 1.00 80.69 129 ALA A CA 1
ATOM 1000 C C . ALA A 1 129 ? -16.021 4.723 -11.111 1.00 80.69 129 ALA A C 1
ATOM 1002 O O . ALA A 1 129 ? -16.836 5.530 -10.673 1.00 80.69 129 ALA A O 1
ATOM 1003 N N . PHE A 1 130 ? -16.338 3.857 -12.082 1.00 75.00 130 PHE A N 1
ATOM 1004 C CA . PHE A 1 130 ? -17.690 3.711 -12.634 1.00 75.00 130 PHE A CA 1
ATOM 1005 C C . PHE A 1 130 ? -18.613 2.832 -11.778 1.00 75.00 130 PHE A C 1
ATOM 1007 O O . PHE A 1 130 ? -19.822 2.864 -11.971 1.00 75.00 130 PHE A O 1
ATOM 1014 N N . ILE A 1 131 ? -18.104 2.035 -10.833 1.00 77.62 131 ILE A N 1
ATOM 1015 C CA . ILE A 1 131 ? -18.966 1.144 -10.036 1.00 77.62 131 ILE A CA 1
ATOM 1016 C C . ILE A 1 131 ? -20.024 1.925 -9.237 1.00 77.62 131 ILE A C 1
ATOM 1018 O O . ILE A 1 131 ? -21.198 1.558 -9.323 1.00 77.62 131 ILE A O 1
ATOM 1022 N N . PRO A 1 132 ? -19.682 3.000 -8.500 1.00 70.75 132 PRO A N 1
ATOM 1023 C CA . PRO A 1 132 ? -20.674 3.763 -7.746 1.00 70.75 132 PRO A CA 1
ATOM 1024 C C . PRO A 1 132 ? -21.804 4.333 -8.616 1.00 70.75 132 PRO A C 1
ATOM 1026 O O . PRO A 1 132 ? -22.942 4.412 -8.165 1.00 70.75 132 PRO A O 1
ATOM 1029 N N . THR A 1 133 ? -21.522 4.668 -9.878 1.00 67.88 133 THR A N 1
ATOM 1030 C CA . THR A 1 133 ? -22.497 5.300 -10.782 1.00 67.88 133 THR A CA 1
ATOM 1031 C C . THR A 1 133 ? -23.513 4.311 -11.354 1.00 67.88 133 THR A C 1
ATOM 1033 O O . THR A 1 133 ? -24.541 4.726 -11.875 1.00 67.88 133 THR A O 1
ATOM 1036 N N . ILE A 1 134 ? -23.259 3.002 -11.230 1.00 65.56 134 ILE A N 1
ATOM 1037 C CA . ILE A 1 134 ? -24.224 1.941 -11.561 1.00 65.56 134 ILE A CA 1
ATOM 1038 C C . ILE A 1 134 ? -25.255 1.771 -10.437 1.00 65.56 134 ILE A C 1
ATOM 1040 O O . ILE A 1 134 ? -26.399 1.404 -10.699 1.00 65.56 134 ILE A O 1
ATOM 1044 N N . PHE A 1 135 ? -24.862 2.024 -9.186 1.00 65.38 135 PHE A N 1
ATOM 1045 C CA . PHE A 1 135 ? -25.742 1.875 -8.025 1.00 65.38 135 PHE A CA 1
ATOM 1046 C C . PHE A 1 135 ? -26.601 3.116 -7.756 1.00 65.38 135 PHE A C 1
ATOM 1048 O O . PHE A 1 135 ? -27.653 2.985 -7.135 1.00 65.38 135 PHE A O 1
ATOM 1055 N N . ASP A 1 136 ? -26.195 4.284 -8.260 1.00 62.75 136 ASP A N 1
ATOM 1056 C CA . ASP A 1 136 ? -26.952 5.534 -8.169 1.00 62.75 136 ASP A CA 1
ATOM 1057 C C . ASP A 1 136 ? -27.523 5.941 -9.541 1.00 62.75 136 ASP A C 1
ATOM 1059 O O . ASP A 1 136 ? -26.950 6.723 -10.305 1.00 62.75 136 ASP A O 1
ATOM 1063 N N . VAL A 1 137 ? -28.651 5.318 -9.892 1.00 55.59 137 VAL A N 1
ATOM 1064 C CA . VAL A 1 137 ? -29.264 5.385 -11.232 1.00 55.59 137 VAL A CA 1
ATOM 1065 C C . VAL A 1 137 ? -29.887 6.761 -11.521 1.00 55.59 137 VAL A C 1
ATOM 1067 O O . VAL A 1 137 ? -30.058 7.125 -12.685 1.00 55.59 137 VAL A O 1
ATOM 1070 N N . GLU A 1 138 ? -30.191 7.559 -10.490 1.00 56.19 138 GLU A N 1
ATOM 1071 C CA . GLU A 1 138 ? -30.850 8.866 -10.641 1.00 56.19 138 GLU A CA 1
ATOM 1072 C C . GLU A 1 138 ? -29.915 9.945 -11.226 1.00 56.19 138 GLU A C 1
ATOM 1074 O O . GLU A 1 138 ? -30.383 10.894 -11.857 1.00 56.19 138 GLU A O 1
ATOM 1079 N N . GLY A 1 139 ? -28.592 9.772 -11.115 1.00 53.69 139 GLY A N 1
ATOM 1080 C CA . GLY A 1 139 ? -27.589 10.728 -11.604 1.00 53.69 139 GLY A CA 1
ATOM 1081 C C . GLY A 1 139 ? -26.952 10.411 -12.964 1.00 53.69 139 GLY A C 1
ATOM 1082 O O . GLY A 1 139 ? -26.192 11.227 -13.489 1.00 53.69 139 GLY A O 1
ATOM 1083 N N . PHE A 1 140 ? -27.236 9.245 -13.555 1.00 51.84 140 PHE A N 1
ATOM 1084 C CA . PHE A 1 140 ? -26.452 8.691 -14.671 1.00 51.84 140 PHE A CA 1
ATOM 1085 C C . PHE A 1 140 ? -26.559 9.485 -15.991 1.00 51.84 140 PHE A C 1
ATOM 1087 O O . PHE A 1 140 ? -25.664 9.417 -16.830 1.00 51.84 140 PHE A O 1
ATOM 1094 N N . ILE A 1 141 ? -27.642 10.243 -16.198 1.00 55.59 141 ILE A N 1
ATOM 1095 C CA . ILE A 1 141 ? -28.008 10.746 -17.536 1.00 55.59 141 ILE A CA 1
ATOM 1096 C C . ILE A 1 141 ? -27.581 12.202 -17.805 1.00 55.59 141 ILE A C 1
ATOM 1098 O O . ILE A 1 141 ? -27.494 12.580 -18.971 1.00 55.59 141 ILE A O 1
ATOM 1102 N N . LEU A 1 142 ? -27.278 13.037 -16.798 1.00 52.97 142 LEU A N 1
ATOM 1103 C CA . LEU A 1 1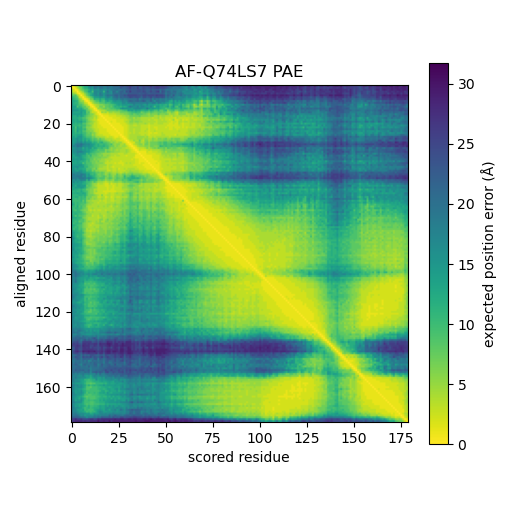42 ? -27.271 14.496 -17.034 1.00 52.97 142 LEU A CA 1
ATOM 1104 C C . LEU A 1 142 ? -26.140 15.334 -16.430 1.00 52.97 142 LEU A C 1
ATOM 1106 O O . LEU A 1 142 ? -26.148 16.546 -16.646 1.00 52.97 142 LEU A O 1
ATOM 1110 N N . ASN A 1 143 ? -25.148 14.771 -15.731 1.00 62.22 143 ASN A N 1
ATOM 1111 C CA . ASN A 1 143 ? -24.111 15.636 -15.164 1.00 62.22 143 ASN A CA 1
ATOM 1112 C C . ASN A 1 143 ? -22.737 14.967 -15.012 1.00 62.22 143 ASN A C 1
ATOM 1114 O O . ASN A 1 143 ? -22.484 14.233 -14.059 1.00 62.22 143 ASN A O 1
ATOM 1118 N N . ILE A 1 144 ? -21.807 15.302 -15.915 1.00 62.81 144 ILE A N 1
ATOM 1119 C CA . ILE A 1 144 ? -20.372 14.986 -15.769 1.00 62.81 144 ILE A CA 1
ATOM 1120 C C . ILE A 1 144 ? -19.839 15.489 -14.417 1.00 62.81 144 ILE A C 1
ATOM 1122 O O . ILE A 1 144 ? -18.958 14.855 -13.845 1.00 62.81 144 ILE A O 1
ATOM 1126 N N . GLY A 1 145 ? -20.397 16.581 -13.877 1.00 61.84 145 GLY A N 1
ATOM 1127 C CA . GLY A 1 145 ? -20.057 17.084 -12.546 1.00 61.84 145 GLY A CA 1
ATOM 1128 C C . GLY A 1 145 ? -20.437 16.124 -11.417 1.00 61.84 145 GLY A C 1
ATOM 1129 O O . GLY A 1 145 ? -19.647 15.936 -10.503 1.00 61.84 145 GLY A O 1
ATOM 1130 N N . TYR A 1 146 ? -21.585 15.451 -11.521 1.00 64.12 146 TYR A N 1
ATOM 1131 C CA . TYR A 1 146 ? -22.043 14.472 -10.528 1.00 64.12 146 TYR A CA 1
ATOM 1132 C C . TYR A 1 146 ? -21.277 13.148 -10.639 1.00 64.12 146 TYR A C 1
ATOM 1134 O O . TYR A 1 146 ? -20.896 12.555 -9.635 1.00 64.12 146 TYR A O 1
ATOM 1142 N N . PHE A 1 147 ? -20.952 12.731 -11.871 1.00 65.44 147 PHE A N 1
ATOM 1143 C CA . PHE A 1 147 ? -20.016 11.630 -12.104 1.00 65.44 147 PHE A CA 1
ATOM 1144 C C . PHE A 1 147 ? -18.653 11.928 -11.479 1.00 65.44 147 PHE A C 1
ATOM 1146 O O . PHE A 1 147 ? -18.117 11.080 -10.779 1.00 65.44 147 PHE A O 1
ATOM 1153 N N . LEU A 1 148 ? -18.105 13.127 -11.701 1.00 63.59 148 LEU A N 1
ATOM 1154 C CA . LEU A 1 148 ? -16.838 13.539 -11.105 1.00 63.59 148 LEU A CA 1
ATOM 1155 C C . LEU A 1 148 ? -16.919 13.606 -9.585 1.00 63.59 148 LEU A C 1
ATOM 1157 O O . LEU A 1 148 ? -15.972 13.176 -8.961 1.00 63.59 148 LEU A O 1
ATOM 1161 N N . GLU A 1 149 ? -18.008 14.078 -8.986 1.00 67.81 149 GLU A N 1
ATOM 1162 C CA . GLU A 1 149 ? -18.165 14.149 -7.526 1.00 67.81 149 GLU A CA 1
ATOM 1163 C C . GLU A 1 149 ? -18.219 12.759 -6.870 1.00 67.81 149 GLU A C 1
ATOM 1165 O O . GLU A 1 149 ? -17.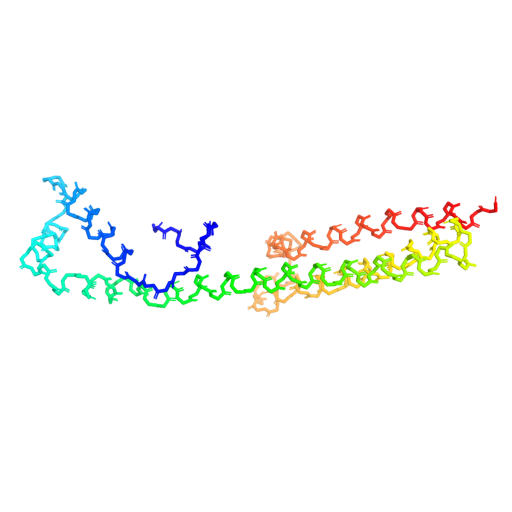557 12.508 -5.863 1.00 67.81 149 GLU A O 1
ATOM 1170 N N . ILE A 1 150 ? -18.948 11.819 -7.477 1.00 64.56 150 ILE A N 1
ATOM 1171 C CA . ILE A 1 150 ? -19.043 10.437 -6.991 1.00 64.56 150 ILE A CA 1
ATOM 1172 C C . ILE A 1 150 ? -17.745 9.663 -7.274 1.00 64.56 150 ILE A C 1
ATOM 1174 O O . ILE A 1 150 ? -17.265 8.897 -6.434 1.00 64.56 150 ILE A O 1
ATOM 1178 N N . ALA A 1 151 ? -17.152 9.861 -8.453 1.00 61.75 151 ALA A N 1
ATOM 1179 C CA . ALA A 1 151 ? -15.906 9.218 -8.856 1.00 61.75 151 ALA A CA 1
ATOM 1180 C C . ALA A 1 151 ? -14.669 9.835 -8.181 1.00 61.75 151 ALA A C 1
ATOM 1182 O O . ALA A 1 151 ? -13.678 9.121 -8.015 1.00 61.75 151 ALA A O 1
ATOM 1183 N N . SER A 1 152 ? -14.712 11.112 -7.759 1.00 61.59 152 SER A N 1
ATOM 1184 C CA . SER A 1 152 ? -13.599 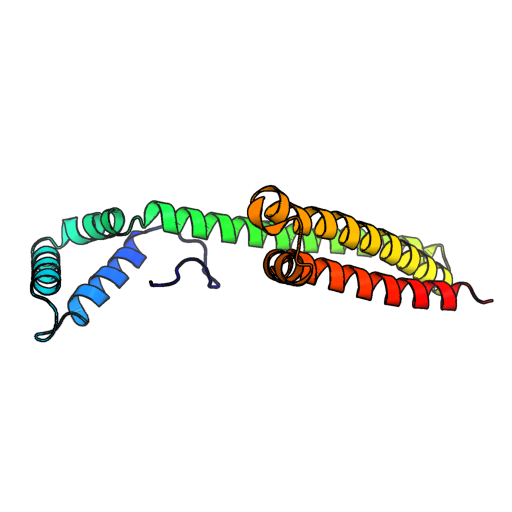11.834 -7.108 1.00 61.59 152 SER A CA 1
ATOM 1185 C C . SER A 1 152 ? -13.280 11.339 -5.706 1.00 61.59 152 SER A C 1
ATOM 1187 O O . SER A 1 152 ? -12.453 11.933 -5.022 1.00 61.59 152 SER A O 1
ATOM 1189 N N . GLY A 1 153 ? -13.899 10.244 -5.268 1.00 67.50 153 GLY A N 1
ATOM 1190 C CA . GLY A 1 153 ? -13.294 9.409 -4.245 1.00 67.50 153 GLY A CA 1
ATOM 1191 C C . GLY A 1 153 ? -11.923 8.858 -4.679 1.00 67.50 153 GLY A C 1
ATOM 1192 O O . GLY A 1 153 ? -11.326 9.243 -5.684 1.00 67.50 153 GLY A O 1
ATOM 1193 N N . ILE A 1 154 ? -11.435 7.874 -3.926 1.00 66.56 154 ILE A N 1
ATOM 1194 C CA . ILE A 1 154 ? -10.075 7.312 -4.044 1.00 66.56 154 ILE A CA 1
ATOM 1195 C C . ILE A 1 154 ? -9.748 6.786 -5.464 1.00 66.56 154 ILE A C 1
ATOM 1197 O O . ILE A 1 154 ? -8.586 6.724 -5.860 1.00 66.56 154 ILE A O 1
ATOM 1201 N N . PHE A 1 155 ? -10.750 6.404 -6.262 1.00 78.31 155 PHE A N 1
ATOM 1202 C CA . PHE A 1 155 ? -10.528 5.749 -7.554 1.00 78.31 155 PHE A CA 1
ATOM 1203 C C . PHE A 1 155 ? -10.073 6.702 -8.668 1.00 78.31 155 PHE A C 1
ATOM 1205 O O . PHE A 1 155 ? -9.165 6.344 -9.419 1.00 78.31 155 PHE A O 1
ATOM 1212 N N . LEU A 1 156 ? -10.634 7.915 -8.772 1.00 81.75 156 LEU A N 1
ATOM 1213 C CA . LEU A 1 156 ? -10.234 8.865 -9.820 1.00 81.75 156 LEU A CA 1
ATOM 1214 C C . LEU A 1 156 ? -8.814 9.410 -9.594 1.00 81.75 156 LEU A C 1
ATOM 1216 O O . LEU A 1 156 ? -8.067 9.590 -10.555 1.00 81.75 156 LEU A O 1
ATOM 1220 N N . GLU A 1 157 ? -8.401 9.598 -8.338 1.00 85.31 157 GLU A N 1
ATOM 1221 C CA . GLU A 1 157 ? -7.024 9.987 -8.001 1.00 85.31 157 GLU A CA 1
ATOM 1222 C C . GLU A 1 157 ? -6.003 8.960 -8.519 1.00 85.31 157 GLU A C 1
ATOM 1224 O O . GLU A 1 157 ? -4.989 9.325 -9.117 1.00 85.31 157 GLU A O 1
ATOM 1229 N N . LEU A 1 158 ? -6.299 7.663 -8.379 1.00 88.88 158 LEU A N 1
ATOM 1230 C CA . LEU A 1 158 ? -5.440 6.584 -8.876 1.00 88.88 158 LEU A CA 1
ATOM 1231 C C . LEU A 1 158 ? -5.395 6.518 -10.409 1.00 88.88 158 LEU A C 1
ATOM 1233 O O . LEU A 1 158 ? -4.354 6.179 -10.977 1.00 88.88 158 LEU A O 1
ATOM 1237 N N . VAL A 1 159 ? -6.477 6.900 -11.096 1.00 89.62 159 VAL A N 1
ATOM 1238 C CA . VAL A 1 159 ? -6.469 7.073 -12.558 1.00 89.62 159 VAL A CA 1
ATOM 1239 C C . VAL A 1 159 ? -5.510 8.192 -12.959 1.00 89.62 159 VAL A C 1
ATOM 1241 O O . VAL A 1 159 ? -4.696 7.997 -13.862 1.00 89.62 159 VAL A O 1
ATOM 1244 N N . ILE A 1 160 ? -5.551 9.335 -12.268 1.00 89.69 160 ILE A N 1
ATOM 1245 C CA . ILE A 1 160 ? -4.650 10.469 -12.531 1.00 89.69 160 ILE A CA 1
ATOM 1246 C C . ILE A 1 160 ? -3.190 10.056 -12.312 1.00 89.69 160 ILE A C 1
ATOM 1248 O O . ILE A 1 160 ? -2.347 10.318 -13.173 1.00 89.69 160 ILE A O 1
ATOM 1252 N N . VAL A 1 161 ? -2.886 9.354 -11.215 1.00 92.25 161 VAL A N 1
ATOM 1253 C CA . VAL A 1 161 ? -1.545 8.793 -10.966 1.00 92.25 161 VAL A CA 1
ATOM 1254 C C . VAL A 1 161 ? -1.117 7.879 -12.117 1.00 92.25 161 VAL A C 1
ATOM 1256 O O . VAL A 1 161 ? 0.002 8.004 -12.620 1.00 92.25 161 VAL A O 1
ATOM 1259 N N . GLY A 1 162 ? -2.016 7.013 -12.590 1.00 92.69 162 GLY A N 1
ATOM 1260 C CA . GLY A 1 162 ? -1.782 6.166 -13.757 1.00 92.69 162 GLY A CA 1
ATOM 1261 C C . GLY A 1 162 ? -1.446 6.971 -15.015 1.00 92.69 162 GLY A C 1
ATOM 1262 O O . GLY A 1 162 ? -0.465 6.666 -15.690 1.00 92.69 162 GLY A O 1
ATOM 1263 N N . VAL A 1 163 ? -2.190 8.040 -15.310 1.00 94.50 163 VAL A N 1
ATOM 1264 C CA . VAL A 1 163 ? -1.921 8.924 -16.461 1.00 94.50 163 VAL A CA 1
ATOM 1265 C C . VAL A 1 163 ? -0.547 9.583 -16.348 1.00 94.50 163 VAL A C 1
ATOM 1267 O O . VAL A 1 163 ? 0.219 9.570 -17.312 1.00 94.50 163 VAL A O 1
ATOM 1270 N N . VAL A 1 164 ? -0.190 10.110 -15.176 1.00 95.50 164 VAL A N 1
ATOM 1271 C CA . VAL A 1 164 ? 1.125 10.732 -14.950 1.00 95.50 164 VAL A CA 1
ATOM 1272 C C . VAL A 1 164 ? 2.253 9.719 -15.164 1.00 95.50 164 VAL A C 1
ATOM 1274 O O . VAL A 1 164 ? 3.206 9.999 -15.897 1.00 95.50 164 VAL A O 1
ATOM 1277 N N . LEU A 1 165 ? 2.132 8.516 -14.590 1.00 94.25 165 LEU A N 1
ATOM 1278 C CA . LEU A 1 165 ? 3.109 7.440 -14.779 1.00 94.25 165 LEU A CA 1
ATOM 1279 C C . LEU A 1 165 ? 3.221 7.016 -16.245 1.00 94.25 165 LEU A C 1
ATOM 1281 O O . LEU A 1 165 ? 4.331 6.765 -16.724 1.00 94.25 165 LEU A O 1
ATOM 1285 N N . PHE A 1 166 ? 2.101 6.968 -16.967 1.00 96.12 166 PHE A N 1
ATOM 1286 C CA . PHE A 1 166 ? 2.081 6.662 -18.392 1.00 96.12 166 PHE A CA 1
ATOM 1287 C C . PHE A 1 166 ? 2.850 7.711 -19.198 1.00 96.12 166 PHE A C 1
ATOM 1289 O O . PHE A 1 166 ? 3.705 7.349 -20.007 1.00 96.12 166 PHE A O 1
ATOM 1296 N N . VAL A 1 167 ? 2.600 9.002 -18.954 1.00 95.88 167 VAL A N 1
ATOM 1297 C CA . VAL A 1 167 ? 3.266 10.108 -19.659 1.00 95.88 167 VAL A CA 1
ATOM 1298 C C . VAL A 1 167 ? 4.773 10.087 -19.410 1.00 95.88 167 VAL A C 1
ATOM 1300 O O . VAL A 1 167 ? 5.545 10.087 -20.369 1.00 95.88 167 VAL A O 1
ATOM 1303 N N . ILE A 1 168 ? 5.203 9.996 -18.147 1.00 95.19 168 ILE A N 1
ATOM 1304 C CA . ILE A 1 168 ? 6.631 9.947 -17.796 1.00 95.19 168 ILE A CA 1
ATOM 1305 C C . ILE A 1 168 ? 7.298 8.736 -18.459 1.00 95.19 168 ILE A C 1
ATOM 1307 O O . ILE A 1 168 ? 8.321 8.882 -19.128 1.00 95.19 168 ILE A O 1
ATOM 1311 N N . SER A 1 169 ? 6.681 7.554 -18.349 1.00 93.69 169 SER A N 1
ATOM 1312 C CA . SER A 1 169 ? 7.209 6.322 -18.946 1.00 93.69 169 SER A CA 1
ATOM 1313 C C . SER A 1 169 ? 7.291 6.413 -20.470 1.00 93.69 169 SER A C 1
ATOM 1315 O O . SER A 1 169 ? 8.272 5.969 -21.061 1.00 93.69 169 SER A O 1
ATOM 1317 N N . THR A 1 170 ? 6.302 7.034 -21.115 1.00 93.88 170 THR A N 1
ATOM 1318 C CA . THR A 1 170 ? 6.28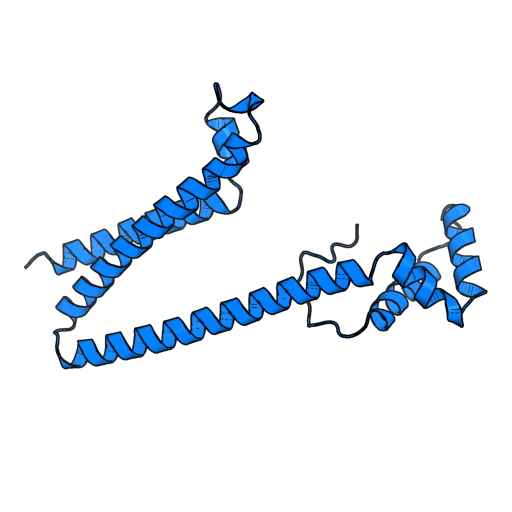1 7.230 -22.571 1.00 93.88 170 THR A CA 1
ATOM 1319 C C . THR A 1 170 ? 7.405 8.153 -23.019 1.00 93.88 170 THR A C 1
ATOM 1321 O O . THR A 1 170 ? 8.124 7.826 -23.961 1.00 93.88 170 THR A O 1
ATOM 1324 N N . ILE A 1 171 ? 7.613 9.276 -22.328 1.00 92.38 171 ILE A N 1
ATOM 1325 C CA . ILE A 1 171 ? 8.704 10.211 -22.634 1.00 92.38 171 ILE A CA 1
ATOM 1326 C C . ILE A 1 171 ? 10.058 9.506 -22.487 1.00 92.38 171 ILE A C 1
ATOM 1328 O O . ILE A 1 171 ? 10.878 9.544 -23.405 1.00 92.38 171 ILE A O 1
ATOM 1332 N N . THR A 1 172 ? 10.285 8.803 -21.372 1.00 90.88 172 THR A N 1
ATOM 1333 C CA . THR A 1 172 ? 11.526 8.042 -21.153 1.00 90.88 172 THR A CA 1
ATOM 1334 C C . THR A 1 172 ? 11.735 6.966 -22.224 1.00 90.88 172 THR A C 1
ATOM 1336 O O . THR A 1 172 ? 12.852 6.773 -22.715 1.00 90.88 172 THR A O 1
ATOM 1339 N N . TRP A 1 173 ? 10.667 6.281 -22.635 1.00 93.31 173 TRP A N 1
ATOM 1340 C CA . TRP A 1 173 ? 10.721 5.286 -23.702 1.00 93.31 173 TRP A CA 1
ATOM 1341 C C . TRP A 1 173 ? 11.105 5.913 -25.049 1.00 93.31 173 TRP A C 1
ATOM 1343 O O . TRP A 1 173 ? 12.014 5.416 -25.707 1.00 93.31 173 TRP A O 1
ATOM 1353 N N . GLN A 1 174 ? 10.497 7.042 -25.426 1.00 91.19 174 GLN A N 1
ATOM 1354 C CA . GLN A 1 174 ? 10.796 7.749 -26.680 1.00 91.19 174 GLN A CA 1
ATOM 1355 C C . GLN A 1 174 ? 12.239 8.265 -26.736 1.00 91.19 174 GLN A C 1
ATOM 1357 O O . GLN A 1 174 ? 12.925 8.065 -27.738 1.00 91.19 174 GLN A O 1
ATOM 1362 N N . ILE A 1 175 ? 12.735 8.859 -25.645 1.00 89.88 175 ILE A N 1
ATOM 1363 C CA . ILE A 1 175 ? 14.126 9.339 -25.554 1.00 89.88 175 ILE A CA 1
ATOM 1364 C C . ILE A 1 175 ? 15.107 8.183 -25.758 1.00 89.88 175 ILE A C 1
ATOM 1366 O O . ILE A 1 175 ? 16.107 8.317 -26.455 1.00 89.88 175 ILE A O 1
ATOM 1370 N N . THR A 1 176 ? 14.821 7.023 -25.168 1.00 88.12 176 THR A N 1
ATOM 1371 C CA . THR A 1 176 ? 15.704 5.858 -25.295 1.00 88.12 176 THR A CA 1
ATOM 1372 C C . THR A 1 176 ? 15.583 5.147 -26.646 1.00 88.12 176 THR A C 1
ATOM 1374 O O . THR A 1 176 ? 16.551 4.495 -27.050 1.00 88.12 176 THR A O 1
ATOM 1377 N N . SER A 1 177 ? 14.466 5.317 -27.366 1.00 81.62 177 SER A N 1
ATOM 1378 C CA . SER A 1 177 ? 14.252 4.846 -28.746 1.00 81.62 177 SER A CA 1
ATOM 1379 C C . SER A 1 177 ? 15.010 5.658 -29.796 1.00 81.62 177 SER A C 1
ATOM 1381 O O . SER A 1 177 ? 15.473 5.092 -30.786 1.00 81.62 177 SER A O 1
ATOM 1383 N N . ALA A 1 178 ? 15.127 6.975 -29.608 1.00 68.31 178 ALA A N 1
ATOM 1384 C CA . ALA A 1 178 ? 15.790 7.866 -30.557 1.00 68.31 178 ALA A CA 1
ATOM 1385 C C . ALA A 1 178 ? 17.304 7.601 -30.571 1.00 68.31 178 ALA A C 1
ATOM 1387 O O . ALA A 1 178 ? 17.945 7.721 -29.533 1.00 68.31 178 ALA A O 1
ATOM 1388 N N . LYS A 1 179 ? 17.835 7.164 -31.723 1.00 54.50 179 LYS A N 1
ATOM 1389 C CA . LYS A 1 179 ? 19.218 6.689 -31.944 1.00 54.50 179 LYS A CA 1
ATOM 1390 C C . LYS A 1 179 ? 20.289 7.453 -31.171 1.00 54.50 179 LYS A C 1
ATOM 1392 O O . LYS A 1 179 ? 20.375 8.682 -31.327 1.00 54.50 179 LYS A O 1
#